Protein AF-A0AAJ0F3K7-F1 (afdb_monomer)

Solvent-accessible surface area (backbone atoms only — not comparable to full-atom values): 11990 Å² total; per-residue (Å²): 134,83,85,84,86,89,88,91,84,88,87,78,89,79,80,79,78,81,75,92,78,79,74,72,80,78,74,72,74,80,68,50,76,45,80,42,71,60,62,38,72,56,37,73,36,65,67,60,38,49,50,52,34,52,52,52,35,57,56,45,55,69,70,42,65,74,42,49,45,92,90,70,67,87,60,48,56,72,55,50,27,46,34,27,51,69,58,23,38,33,38,33,27,34,43,47,80,44,97,87,73,51,71,50,73,41,82,77,46,73,46,80,56,81,82,58,61,89,82,80,36,62,46,76,79,95,52,97,37,72,65,46,65,50,77,48,80,45,80,42,54,77,82,55,86,53,69,66,57,55,50,50,51,57,50,41,46,73,75,60,31,42,78,78,49,76,43,59,38,44,79,77,38,58,91,55,38,84,48,44,72,49,61,42,36,30,38,34,30,40,28,77,52,133

Structure (mmCIF, N/CA/C/O backbone):
data_AF-A0AAJ0F3K7-F1
#
_entry.id   AF-A0AAJ0F3K7-F1
#
loop_
_atom_site.group_PDB
_atom_site.id
_atom_site.type_symbol
_atom_site.label_atom_id
_atom_site.label_alt_id
_atom_site.label_comp_id
_atom_site.label_asym_id
_atom_site.label_entity_id
_atom_site.label_seq_id
_atom_site.pdbx_PDB_ins_code
_atom_site.Cartn_x
_atom_site.Cartn_y
_atom_site.Cartn_z
_atom_site.occupancy
_atom_site.B_iso_or_equiv
_atom_site.auth_seq_id
_atom_site.auth_comp_id
_atom_site.auth_asym_id
_atom_site.auth_atom_id
_atom_site.pdbx_PDB_model_num
ATOM 1 N N . MET A 1 1 ? -23.637 78.141 -35.877 1.00 34.19 1 MET A N 1
ATOM 2 C CA . MET A 1 1 ? -22.885 79.392 -35.667 1.00 34.19 1 MET A CA 1
ATOM 3 C C . MET A 1 1 ? -22.034 79.188 -34.430 1.00 34.19 1 MET A C 1
ATOM 5 O O . MET A 1 1 ? -22.584 78.749 -33.434 1.00 34.19 1 MET A O 1
ATOM 9 N N . GLU A 1 2 ? -20.731 79.424 -34.582 1.00 35.81 2 GLU A N 1
ATOM 10 C CA . GLU A 1 2 ? -19.681 79.555 -33.555 1.00 35.81 2 GLU A CA 1
ATOM 11 C C . GLU A 1 2 ? -19.320 78.352 -32.658 1.00 35.81 2 GLU A C 1
ATOM 13 O O . GLU A 1 2 ? -20.008 77.997 -31.708 1.00 35.81 2 GLU A O 1
ATOM 18 N N . GLN A 1 3 ? -18.139 77.788 -32.950 1.00 38.97 3 GLN A N 1
ATOM 19 C CA . GLN A 1 3 ? -17.175 77.353 -31.930 1.00 38.97 3 GLN A CA 1
ATOM 20 C C . GLN A 1 3 ? -16.439 78.588 -31.377 1.00 38.97 3 GLN A C 1
ATOM 22 O O . GLN A 1 3 ? -16.310 79.576 -32.103 1.00 38.97 3 GLN A O 1
ATOM 27 N N . PRO A 1 4 ? -15.885 78.522 -30.154 1.00 40.12 4 PRO A N 1
ATOM 28 C CA . PRO A 1 4 ? -14.414 78.593 -30.017 1.00 40.12 4 PRO A CA 1
ATOM 29 C C . PRO A 1 4 ? -13.888 77.638 -28.913 1.00 40.12 4 PRO A C 1
ATOM 31 O O . PRO A 1 4 ? -14.565 77.396 -27.923 1.00 40.12 4 PRO A O 1
ATOM 34 N N . ALA A 1 5 ? -12.811 76.874 -29.115 1.00 32.00 5 ALA A N 1
ATOM 35 C CA . ALA A 1 5 ? -11.371 77.197 -29.130 1.00 32.00 5 ALA A CA 1
ATOM 36 C C . ALA A 1 5 ? -10.658 76.944 -27.775 1.00 32.00 5 ALA A C 1
ATOM 38 O O . ALA A 1 5 ? -11.147 77.286 -26.705 1.00 32.00 5 ALA A O 1
ATOM 39 N N . LEU A 1 6 ? -9.500 76.284 -27.898 1.00 32.75 6 LEU A N 1
ATOM 40 C CA . LEU A 1 6 ? -8.593 75.676 -26.913 1.00 32.75 6 LEU A CA 1
ATOM 41 C C . LEU A 1 6 ? -8.135 76.566 -25.737 1.00 32.75 6 LEU A C 1
ATOM 43 O O . LEU A 1 6 ? -7.828 77.735 -25.946 1.00 32.75 6 LEU A O 1
ATOM 47 N N . LEU A 1 7 ? -7.831 75.933 -24.587 1.00 31.83 7 LEU A N 1
ATOM 48 C CA . LEU A 1 7 ? -6.525 76.102 -23.921 1.00 31.83 7 LEU A CA 1
ATOM 49 C C . LEU A 1 7 ? -6.139 74.904 -23.013 1.00 31.83 7 LEU A C 1
ATOM 51 O O . LEU A 1 7 ? -6.934 74.372 -22.247 1.00 31.83 7 LEU A O 1
ATOM 55 N N . THR A 1 8 ? -4.877 74.515 -23.154 1.00 35.28 8 THR A N 1
ATOM 56 C CA . THR A 1 8 ? -4.063 73.401 -22.624 1.00 35.28 8 THR A CA 1
ATOM 57 C C . THR A 1 8 ? -3.807 73.353 -21.111 1.00 35.28 8 THR A C 1
ATOM 59 O O . THR A 1 8 ? -3.486 74.395 -20.546 1.00 35.28 8 THR A O 1
ATOM 62 N N . ARG A 1 9 ? -3.726 72.134 -20.526 1.00 31.02 9 ARG A N 1
ATOM 63 C CA . ARG A 1 9 ? -2.725 71.698 -19.508 1.00 31.02 9 ARG A CA 1
ATOM 64 C C . ARG A 1 9 ? -2.492 70.165 -19.588 1.00 31.02 9 ARG A C 1
ATOM 66 O O . ARG A 1 9 ? -3.430 69.402 -19.395 1.00 31.02 9 ARG A O 1
ATOM 73 N N . GLU A 1 10 ? -1.262 69.734 -19.884 1.0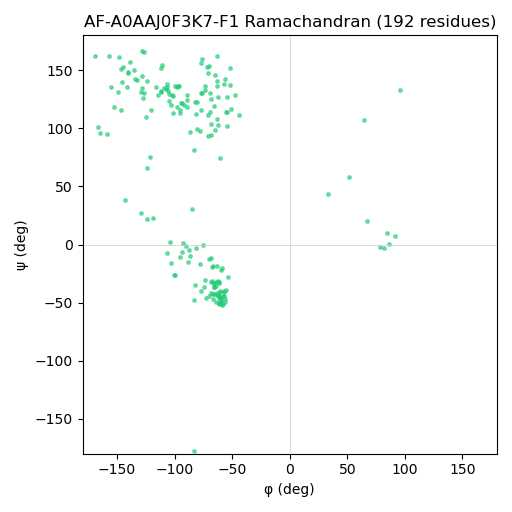0 37.16 10 GLU A N 1
ATOM 74 C CA . GLU A 1 10 ? -0.740 68.344 -19.788 1.00 37.16 10 GLU A CA 1
ATOM 75 C C . GLU A 1 10 ? -0.292 68.022 -18.332 1.00 37.16 10 GLU A C 1
ATOM 77 O O . GLU A 1 10 ? -0.340 68.944 -17.509 1.00 37.16 10 GLU A O 1
ATOM 82 N N . PRO A 1 11 ? 0.265 66.839 -17.959 1.00 41.09 11 PRO A N 1
ATOM 83 C CA . PRO A 1 11 ? 0.304 65.502 -18.575 1.00 41.09 11 PRO A CA 1
ATOM 84 C C . PRO A 1 11 ? -0.194 64.387 -17.613 1.00 41.09 11 PRO A C 1
ATOM 86 O O . PRO A 1 11 ? -0.254 64.555 -16.397 1.00 41.09 11 PRO A O 1
ATOM 89 N N . GLY A 1 12 ? -0.484 63.196 -18.137 1.00 29.38 12 GLY A N 1
ATOM 90 C CA . GLY A 1 12 ? -0.759 62.015 -17.316 1.00 29.38 12 GLY A CA 1
ATOM 91 C C . GLY A 1 12 ? -0.549 60.739 -18.114 1.00 29.38 12 GLY A C 1
ATOM 92 O O . GLY A 1 12 ? -1.442 60.312 -18.840 1.00 29.38 12 GLY A O 1
ATOM 93 N N . SER A 1 13 ? 0.651 60.164 -17.999 1.00 30.39 13 SER A N 1
ATOM 94 C CA . SER A 1 13 ? 1.010 58.846 -18.524 1.00 30.39 13 SER A CA 1
ATOM 95 C C . SER A 1 13 ? -0.089 57.830 -18.240 1.00 30.39 13 SER A C 1
ATOM 97 O O . SER A 1 13 ? -0.301 57.434 -17.097 1.00 30.39 13 SER A O 1
ATOM 99 N N . THR A 1 14 ? -0.766 57.377 -19.291 1.00 31.83 14 THR A N 1
ATOM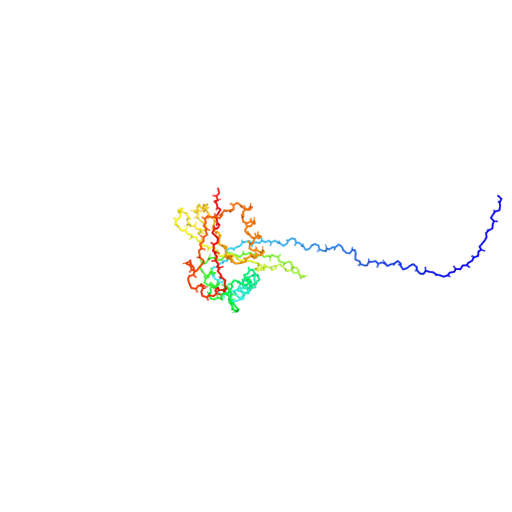 100 C CA . THR A 1 14 ? -1.544 56.143 -19.224 1.00 31.83 14 THR A CA 1
ATOM 101 C C . THR A 1 14 ? -0.576 55.016 -19.545 1.00 31.83 14 THR A C 1
ATOM 103 O O . THR A 1 14 ? -0.249 54.765 -20.703 1.00 31.83 14 THR A O 1
ATOM 106 N N . THR A 1 15 ? -0.038 54.384 -18.507 1.00 29.56 15 THR A N 1
ATOM 107 C CA . THR A 1 15 ? 0.723 53.144 -18.636 1.00 29.56 15 THR A CA 1
ATOM 108 C C . THR A 1 15 ? -0.260 52.048 -19.043 1.00 29.56 15 THR A C 1
ATOM 110 O O . THR A 1 15 ? -0.928 51.446 -18.206 1.00 29.56 15 THR A O 1
ATOM 113 N N . THR A 1 16 ? -0.383 51.798 -20.344 1.00 31.12 16 THR A N 1
ATOM 114 C CA . THR A 1 16 ? -0.926 50.536 -20.845 1.00 31.12 16 THR A CA 1
ATOM 115 C C . THR A 1 16 ? 0.129 49.471 -20.572 1.00 31.12 16 THR A C 1
ATOM 117 O O . THR A 1 16 ? 1.065 49.296 -21.348 1.00 31.12 16 THR A O 1
ATOM 120 N N . THR A 1 17 ? 0.020 48.793 -19.431 1.00 30.33 17 THR A N 1
ATOM 121 C CA . THR A 1 17 ? 0.786 47.576 -19.152 1.00 30.33 17 THR A CA 1
ATOM 122 C C . THR A 1 17 ? 0.342 46.503 -20.145 1.00 30.33 17 THR A C 1
ATOM 124 O O . THR A 1 17 ? -0.693 45.863 -19.971 1.00 30.33 17 THR A O 1
ATOM 127 N N . THR A 1 18 ? 1.116 46.315 -21.211 1.00 33.81 18 THR A N 1
ATOM 128 C CA . THR A 1 18 ? 1.084 45.099 -22.025 1.00 33.81 18 THR A CA 1
ATOM 129 C C . THR A 1 18 ? 1.516 43.933 -21.141 1.00 33.81 18 THR A C 1
ATOM 131 O O . THR A 1 18 ? 2.678 43.850 -20.752 1.00 33.81 18 THR A O 1
ATOM 134 N N . ASN A 1 19 ? 0.566 43.073 -20.782 1.00 34.97 19 ASN A N 1
ATOM 135 C CA . ASN A 1 19 ? 0.796 41.855 -20.015 1.00 34.97 19 ASN A CA 1
ATOM 136 C C . ASN A 1 19 ? 1.383 40.781 -20.960 1.00 34.97 19 ASN A C 1
ATOM 138 O O . ASN A 1 19 ? 0.687 40.391 -21.898 1.00 34.97 19 ASN A O 1
ATOM 142 N N . PRO A 1 20 ? 2.629 40.303 -20.779 1.00 41.03 20 PRO A N 1
ATOM 143 C CA . PRO A 1 20 ? 3.285 39.385 -21.714 1.00 41.03 20 PRO A CA 1
ATOM 144 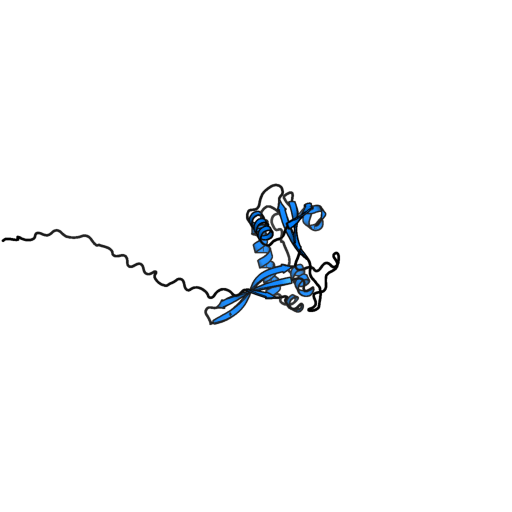C C . PRO A 1 20 ? 2.948 37.902 -21.471 1.00 41.03 20 PRO A C 1
ATOM 146 O O . PRO A 1 20 ? 3.763 37.040 -21.764 1.00 41.03 20 PRO A O 1
ATOM 149 N N . ASN A 1 21 ? 1.758 37.580 -20.960 1.00 42.62 21 ASN A N 1
ATOM 150 C CA . ASN A 1 21 ? 1.354 36.198 -20.683 1.00 42.62 21 ASN A CA 1
ATOM 151 C C . ASN A 1 21 ? 0.081 35.852 -21.455 1.00 42.62 21 ASN A C 1
ATOM 153 O O . ASN A 1 21 ? -1.006 35.817 -20.886 1.00 42.62 21 ASN A O 1
ATOM 157 N N . ASN A 1 22 ? 0.231 35.625 -22.758 1.00 43.53 22 ASN A N 1
ATOM 158 C CA . ASN A 1 22 ? -0.786 34.981 -23.590 1.00 43.53 22 ASN A CA 1
ATOM 159 C C . ASN A 1 22 ? -0.193 33.819 -24.403 1.00 43.53 22 ASN A C 1
ATOM 161 O O . ASN A 1 22 ? -0.727 33.463 -25.451 1.00 43.53 22 ASN A O 1
ATOM 165 N N . ASP A 1 23 ? 0.881 33.198 -23.906 1.00 40.50 23 ASP A N 1
ATOM 166 C CA . ASP A 1 23 ? 1.118 31.806 -24.268 1.00 40.50 23 ASP A CA 1
ATOM 167 C C . ASP A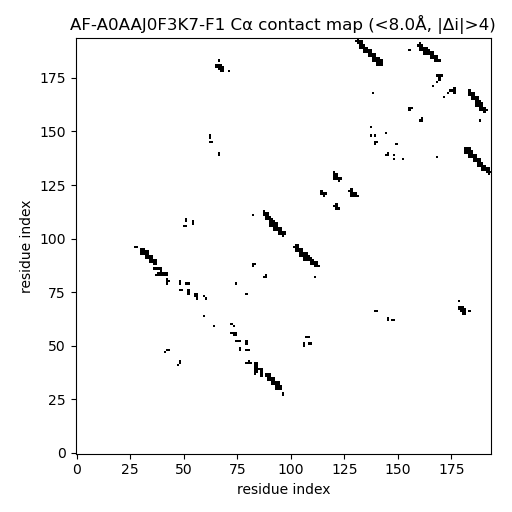 1 23 ? 0.016 30.967 -23.603 1.00 40.50 23 ASP A C 1
ATOM 169 O O . ASP A 1 23 ? -0.193 31.086 -22.387 1.00 40.50 23 ASP A O 1
ATOM 173 N N . PRO A 1 24 ? -0.737 30.150 -24.362 1.00 39.41 24 PRO A N 1
ATOM 174 C CA . PRO A 1 24 ? -1.591 29.150 -23.742 1.00 39.41 24 PRO A CA 1
ATOM 175 C C . PRO A 1 24 ? -0.702 28.272 -22.851 1.00 39.41 24 PRO A C 1
ATOM 177 O O . PRO A 1 24 ? 0.432 27.990 -23.243 1.00 39.41 24 PRO A O 1
ATOM 180 N N . PRO A 1 25 ? -1.164 27.815 -21.670 1.00 37.34 25 PRO A N 1
ATOM 181 C CA . PRO A 1 25 ? -0.426 26.794 -20.945 1.00 37.34 25 PRO A CA 1
ATOM 182 C C . PRO A 1 25 ? -0.227 25.632 -21.913 1.00 37.34 25 PRO A C 1
ATOM 184 O O . PRO A 1 25 ? -1.208 25.033 -22.364 1.00 37.34 25 PRO A O 1
ATOM 187 N N . THR A 1 26 ? 1.028 25.376 -22.290 1.00 39.06 26 THR A N 1
ATOM 188 C CA . THR A 1 26 ? 1.414 24.224 -23.094 1.00 39.06 26 THR A CA 1
ATOM 189 C C . THR A 1 26 ? 0.879 23.019 -22.348 1.00 39.06 26 THR A C 1
ATOM 191 O O . THR A 1 26 ? 1.383 22.646 -21.288 1.00 39.06 26 THR A O 1
ATOM 194 N N . THR A 1 27 ? -0.237 22.485 -22.826 1.00 42.19 27 THR A N 1
ATOM 195 C CA . THR A 1 27 ? -0.876 21.331 -22.220 1.00 42.19 27 THR A CA 1
ATOM 196 C C . THR A 1 27 ? 0.080 20.190 -22.478 1.00 42.19 27 THR A C 1
ATOM 198 O O . THR A 1 27 ? 0.228 19.727 -23.607 1.00 42.19 27 THR A O 1
ATOM 201 N N . ARG A 1 28 ? 0.807 19.804 -21.427 1.00 46.38 28 ARG A N 1
ATOM 202 C CA . ARG A 1 28 ? 1.596 18.581 -21.415 1.00 46.38 28 ARG A CA 1
ATOM 203 C C . ARG A 1 28 ? 0.687 17.464 -21.951 1.00 46.38 28 ARG A C 1
ATOM 205 O O . ARG A 1 28 ? -0.457 17.380 -21.487 1.00 46.38 28 ARG A O 1
ATOM 212 N N . PRO A 1 29 ? 1.118 16.677 -22.955 1.00 49.28 29 PRO A N 1
ATOM 213 C CA . PRO A 1 29 ? 0.320 15.554 -23.429 1.00 49.28 29 PRO A CA 1
ATOM 214 C C . PRO A 1 29 ? -0.069 14.701 -22.222 1.00 49.28 29 PRO A C 1
ATOM 216 O O . PRO A 1 29 ? 0.740 14.532 -21.313 1.00 49.28 29 PRO A O 1
ATOM 219 N N . ALA A 1 30 ? -1.326 14.253 -22.179 1.00 54.44 30 ALA A N 1
ATOM 220 C CA . ALA A 1 30 ? -1.859 13.517 -21.040 1.00 54.44 30 ALA A CA 1
ATOM 221 C C . ALA A 1 30 ? -0.913 12.360 -20.692 1.00 54.44 30 ALA A C 1
ATOM 223 O O . ALA A 1 30 ? -0.695 11.478 -21.527 1.00 54.44 30 ALA A O 1
ATOM 224 N N . ASP A 1 31 ? -0.337 12.400 -19.487 1.00 65.75 31 ASP A N 1
ATOM 225 C CA . ASP A 1 31 ? 0.569 11.361 -19.011 1.00 65.75 31 ASP A CA 1
ATOM 226 C C . ASP A 1 31 ? -0.174 10.022 -19.105 1.00 65.75 31 ASP A C 1
ATOM 228 O O . ASP A 1 31 ? -1.211 9.809 -18.466 1.00 65.75 31 ASP A O 1
ATOM 232 N N . THR A 1 32 ? 0.300 9.136 -19.980 1.00 82.69 32 THR A N 1
ATOM 233 C CA . THR A 1 32 ? -0.316 7.821 -20.143 1.00 82.69 32 THR A CA 1
ATOM 234 C C . THR A 1 32 ? 0.201 6.931 -19.026 1.00 82.69 32 THR A C 1
ATOM 236 O O . THR A 1 32 ? 1.409 6.752 -18.886 1.00 82.69 32 THR A O 1
ATOM 239 N N . ILE A 1 33 ? -0.716 6.383 -18.224 1.00 87.06 33 ILE A N 1
ATOM 240 C CA . ILE A 1 33 ? -0.377 5.427 -17.170 1.00 87.06 33 ILE A CA 1
ATOM 241 C C . ILE A 1 33 ? -0.509 4.004 -17.709 1.00 87.06 33 ILE A C 1
ATOM 243 O O . ILE A 1 33 ? -1.593 3.581 -18.121 1.00 87.06 33 ILE A O 1
ATOM 247 N N . LYS A 1 34 ? 0.582 3.244 -17.650 1.00 90.00 34 LYS A N 1
ATOM 248 C CA . LYS A 1 34 ? 0.635 1.812 -17.948 1.00 90.00 34 LYS A CA 1
ATOM 249 C C . LYS A 1 34 ? 0.769 1.021 -16.651 1.00 90.00 34 LYS A C 1
ATOM 251 O O . LYS A 1 34 ? 1.610 1.324 -15.814 1.00 90.00 34 LYS A O 1
ATOM 256 N N . ILE A 1 35 ? -0.044 -0.020 -16.496 1.00 89.69 35 ILE A N 1
ATOM 257 C CA . ILE A 1 35 ? 0.045 -0.950 -15.365 1.00 89.69 35 ILE A CA 1
ATOM 258 C C . ILE A 1 35 ? 0.739 -2.224 -15.835 1.00 89.69 35 ILE A C 1
ATOM 260 O O . ILE A 1 35 ? 0.338 -2.801 -16.847 1.00 89.69 35 ILE A O 1
ATOM 264 N N . THR A 1 36 ? 1.773 -2.662 -15.119 1.00 90.75 36 THR A N 1
ATOM 265 C CA . THR A 1 36 ? 2.528 -3.870 -15.471 1.00 90.75 36 THR A CA 1
ATOM 266 C C . THR A 1 36 ? 2.908 -4.688 -14.247 1.00 90.75 36 THR A C 1
ATOM 268 O O . THR A 1 36 ? 3.193 -4.144 -13.182 1.00 90.75 36 THR A O 1
ATOM 271 N N . ILE A 1 37 ? 2.960 -6.004 -14.425 1.00 89.56 37 ILE A N 1
ATOM 272 C CA . ILE A 1 37 ? 3.690 -6.902 -13.530 1.00 89.56 37 ILE A CA 1
ATOM 273 C C . ILE A 1 37 ? 5.116 -6.969 -14.099 1.00 89.56 37 ILE A C 1
ATOM 275 O O . ILE A 1 37 ? 5.254 -7.305 -15.278 1.00 89.56 37 ILE A O 1
ATOM 279 N N . PRO A 1 38 ? 6.156 -6.547 -13.361 1.00 91.38 38 PRO A N 1
ATOM 280 C CA . PRO A 1 38 ? 7.529 -6.643 -13.831 1.00 91.38 38 PRO A CA 1
ATOM 281 C C . PRO A 1 38 ? 7.970 -8.113 -13.871 1.00 91.38 38 PRO A C 1
ATOM 283 O O . PRO A 1 38 ? 7.469 -8.944 -13.114 1.00 91.38 38 PRO A O 1
ATOM 286 N N . ASP A 1 39 ? 8.925 -8.428 -14.746 1.00 93.31 39 ASP A N 1
ATOM 287 C CA . ASP A 1 39 ? 9.581 -9.737 -14.728 1.00 93.31 39 ASP A CA 1
ATOM 288 C C . ASP A 1 39 ? 10.343 -9.919 -13.399 1.00 93.31 39 ASP A C 1
ATOM 290 O O . ASP A 1 39 ? 10.966 -8.957 -12.939 1.00 93.31 39 ASP A O 1
ATOM 294 N N . PRO A 1 40 ? 10.350 -11.116 -12.782 1.00 93.50 40 PRO A N 1
ATOM 295 C CA . PRO A 1 40 ? 11.060 -11.354 -11.524 1.00 93.50 40 PRO A CA 1
ATOM 296 C C . PRO A 1 40 ? 12.544 -10.959 -11.535 1.00 93.50 40 PRO A C 1
ATOM 298 O O . PRO A 1 40 ? 13.097 -10.582 -10.499 1.00 93.50 40 PRO A O 1
ATOM 301 N N . SER A 1 41 ? 13.201 -10.990 -12.701 1.00 95.00 41 SER A N 1
ATOM 302 C CA . SER A 1 41 ? 14.590 -10.535 -12.853 1.00 95.00 41 SER A CA 1
ATOM 303 C C . SER A 1 41 ? 14.784 -9.043 -12.562 1.00 95.00 41 SER A C 1
ATOM 305 O O . SER A 1 41 ? 15.905 -8.650 -12.230 1.00 95.00 41 SER A O 1
ATOM 307 N N . ALA A 1 42 ? 13.717 -8.230 -12.582 1.00 94.62 42 ALA A N 1
ATOM 308 C CA . ALA A 1 42 ? 13.735 -6.826 -12.169 1.00 94.62 42 ALA A CA 1
ATOM 309 C C . ALA A 1 42 ? 14.191 -6.639 -10.710 1.00 94.62 42 ALA A C 1
ATOM 311 O O . ALA A 1 42 ? 14.679 -5.570 -10.355 1.00 94.62 42 ALA A O 1
ATOM 312 N N . ALA A 1 43 ? 14.113 -7.679 -9.869 1.00 95.56 43 ALA A N 1
ATOM 313 C CA . ALA A 1 43 ? 14.680 -7.666 -8.519 1.00 95.56 43 ALA A CA 1
ATOM 314 C C . ALA A 1 43 ? 16.204 -7.422 -8.495 1.00 95.56 43 ALA A C 1
ATOM 316 O O . ALA A 1 43 ? 16.744 -6.988 -7.477 1.00 95.56 43 ALA A O 1
ATOM 317 N N . ASN A 1 44 ? 16.901 -7.696 -9.603 1.00 96.38 44 ASN A N 1
ATOM 318 C CA . ASN A 1 44 ? 18.343 -7.480 -9.732 1.00 96.38 44 ASN A CA 1
ATOM 319 C C . ASN A 1 44 ? 18.701 -6.056 -10.186 1.00 96.38 44 ASN A C 1
ATOM 321 O O . ASN A 1 44 ? 19.875 -5.686 -10.151 1.00 96.38 44 ASN A O 1
ATOM 325 N N . ASP A 1 45 ? 17.719 -5.250 -10.597 1.00 96.19 45 ASP A N 1
ATOM 326 C CA . ASP A 1 45 ? 17.933 -3.847 -10.936 1.00 96.19 45 ASP A CA 1
ATOM 327 C C . ASP A 1 45 ? 17.972 -3.003 -9.655 1.00 96.19 45 ASP A C 1
ATOM 329 O O . ASP A 1 45 ? 16.950 -2.636 -9.068 1.00 96.19 45 ASP A O 1
ATOM 333 N N . ALA A 1 46 ? 19.187 -2.689 -9.206 1.00 96.56 46 ALA A N 1
ATOM 334 C CA . ALA A 1 46 ? 19.403 -1.909 -7.995 1.00 96.56 46 ALA A CA 1
ATOM 335 C C . ALA A 1 46 ? 18.820 -0.486 -8.079 1.00 96.56 46 ALA A C 1
ATOM 337 O O . ALA A 1 46 ? 18.397 0.047 -7.051 1.00 96.56 46 ALA A O 1
ATOM 338 N N . ALA A 1 47 ? 18.780 0.126 -9.268 1.00 95.19 47 ALA A N 1
ATOM 339 C CA . ALA A 1 47 ? 18.251 1.476 -9.442 1.00 95.19 47 ALA A CA 1
ATOM 340 C C . ALA A 1 47 ? 16.724 1.476 -9.312 1.00 95.19 47 ALA A C 1
ATOM 342 O O . ALA A 1 47 ? 16.173 2.271 -8.546 1.00 95.19 47 ALA A O 1
ATOM 343 N N . LEU A 1 48 ? 16.056 0.528 -9.973 1.00 94.50 48 LEU A N 1
ATOM 344 C CA . LEU A 1 48 ? 14.613 0.329 -9.850 1.00 94.50 48 LEU A CA 1
ATOM 345 C C . LEU A 1 48 ? 14.202 0.012 -8.406 1.00 94.50 48 LEU A C 1
ATOM 347 O O . LEU A 1 48 ? 13.280 0.633 -7.875 1.00 94.50 48 LEU A O 1
ATOM 351 N N . VAL A 1 49 ? 14.899 -0.926 -7.752 1.00 97.19 49 VAL A N 1
ATOM 352 C CA . VAL A 1 49 ? 14.639 -1.297 -6.350 1.00 97.19 49 VAL A CA 1
ATOM 353 C C . VAL A 1 49 ? 14.736 -0.070 -5.450 1.00 97.19 49 VAL A C 1
ATOM 355 O O . VAL A 1 49 ? 13.820 0.192 -4.668 1.00 97.19 49 VAL A O 1
ATOM 358 N N . LYS A 1 50 ? 15.819 0.704 -5.575 1.00 96.62 50 LYS A N 1
ATOM 359 C CA . LYS A 1 50 ? 16.018 1.911 -4.772 1.00 96.62 50 LYS A CA 1
ATOM 360 C C . LYS A 1 50 ? 14.911 2.938 -5.017 1.00 96.62 50 LYS A C 1
ATOM 362 O O . LYS A 1 50 ? 14.374 3.485 -4.057 1.00 96.62 50 LYS A O 1
ATOM 367 N N . HIS A 1 51 ? 14.533 3.162 -6.275 1.00 95.31 51 HIS A N 1
ATOM 368 C CA . HIS A 1 51 ? 13.469 4.102 -6.630 1.00 95.31 51 HIS A CA 1
ATOM 369 C C . HIS A 1 51 ? 12.122 3.718 -6.006 1.00 95.31 51 HIS A C 1
ATOM 371 O O . HIS A 1 51 ? 11.467 4.556 -5.391 1.00 95.31 51 HIS A O 1
ATOM 377 N N . ILE A 1 52 ? 11.734 2.438 -6.066 1.00 95.19 52 ILE A N 1
ATOM 378 C CA . ILE A 1 52 ? 10.496 1.947 -5.435 1.00 95.19 52 ILE A CA 1
ATOM 379 C C . ILE A 1 52 ? 10.547 2.137 -3.913 1.00 95.19 52 ILE A C 1
ATOM 381 O O . ILE A 1 52 ? 9.572 2.585 -3.308 1.00 95.19 52 ILE A O 1
ATOM 385 N N . VAL A 1 53 ? 11.680 1.817 -3.284 1.00 96.19 53 VAL A N 1
ATOM 386 C CA . VAL A 1 53 ? 11.876 1.999 -1.840 1.00 96.19 53 VAL A CA 1
ATOM 387 C C . VAL A 1 53 ? 11.708 3.465 -1.435 1.00 96.19 53 VAL A C 1
ATOM 389 O O . VAL A 1 53 ? 11.028 3.750 -0.443 1.00 96.19 53 VAL A O 1
ATOM 392 N N . ASP A 1 54 ? 12.313 4.386 -2.180 1.00 95.06 54 ASP A N 1
ATOM 393 C CA . ASP A 1 54 ? 12.250 5.821 -1.901 1.00 95.06 54 ASP A CA 1
ATOM 394 C C . ASP A 1 54 ? 10.836 6.367 -2.129 1.00 95.06 54 ASP A C 1
ATOM 396 O O . ASP A 1 54 ? 10.318 7.099 -1.281 1.00 95.06 54 ASP A O 1
ATOM 400 N N . LEU A 1 55 ? 10.171 5.942 -3.208 1.00 93.19 55 LEU A N 1
ATOM 401 C CA . LEU A 1 55 ? 8.786 6.294 -3.518 1.00 93.19 55 LEU A CA 1
ATOM 402 C C . LEU A 1 55 ? 7.836 5.853 -2.397 1.00 93.19 55 LEU A C 1
ATOM 404 O O . LEU A 1 55 ? 7.075 6.667 -1.867 1.00 93.19 55 LEU A O 1
ATOM 408 N N . VAL A 1 56 ? 7.900 4.579 -1.996 1.00 90.94 56 VAL A N 1
ATOM 409 C CA . VAL A 1 56 ? 7.035 4.027 -0.944 1.00 90.94 56 VAL A CA 1
ATOM 410 C C . VAL A 1 56 ? 7.280 4.748 0.378 1.00 90.94 56 VAL A C 1
ATOM 412 O O . VAL A 1 56 ? 6.330 5.217 1.003 1.00 90.94 56 VAL A O 1
ATOM 415 N N . ASN A 1 57 ? 8.534 4.885 0.811 1.00 93.56 57 ASN A N 1
ATOM 416 C CA . ASN A 1 57 ? 8.822 5.530 2.093 1.00 93.56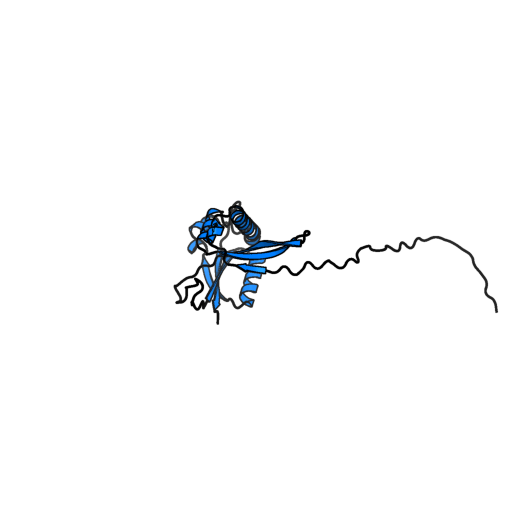 57 ASN A CA 1
ATOM 417 C C . ASN A 1 57 ? 8.436 7.018 2.091 1.00 93.56 57 ASN A C 1
ATOM 419 O O . ASN A 1 57 ? 7.896 7.497 3.089 1.00 93.56 57 ASN A O 1
ATOM 423 N N . THR A 1 58 ? 8.616 7.729 0.975 1.00 90.25 58 THR A N 1
ATOM 424 C CA . THR A 1 58 ? 8.186 9.132 0.834 1.00 90.25 58 THR A CA 1
ATOM 425 C C . THR A 1 58 ? 6.673 9.278 0.986 1.00 90.25 58 THR A C 1
ATOM 427 O O . THR A 1 58 ? 6.208 10.067 1.810 1.00 90.25 58 THR A O 1
ATOM 430 N N . VAL A 1 59 ? 5.890 8.485 0.245 1.00 87.12 59 VAL A N 1
ATOM 431 C CA . VAL A 1 59 ? 4.417 8.550 0.290 1.00 87.12 59 VAL A CA 1
ATOM 432 C C . VAL A 1 59 ? 3.887 8.190 1.680 1.00 87.12 59 VAL A C 1
ATOM 434 O O . VAL A 1 59 ? 2.999 8.867 2.204 1.00 87.12 59 VAL A O 1
ATOM 437 N N . TYR A 1 60 ? 4.440 7.147 2.302 1.00 86.00 60 TYR A N 1
ATOM 438 C CA . TYR A 1 60 ? 3.985 6.680 3.610 1.00 86.00 60 TYR A CA 1
ATOM 439 C C . TYR A 1 60 ? 4.400 7.604 4.761 1.00 86.00 60 TYR A C 1
ATOM 441 O O . TYR A 1 60 ? 3.629 7.743 5.705 1.00 86.00 60 TYR A O 1
ATOM 449 N N . THR A 1 61 ? 5.534 8.307 4.665 1.00 86.38 61 THR A N 1
ATOM 450 C CA . THR A 1 61 ? 5.943 9.295 5.683 1.00 86.38 61 THR A CA 1
ATOM 451 C C . THR A 1 61 ? 4.877 10.375 5.871 1.00 86.38 61 THR A C 1
ATOM 453 O O . THR A 1 61 ? 4.517 10.707 6.997 1.00 86.38 61 THR A O 1
ATOM 456 N N . ALA A 1 62 ? 4.323 10.892 4.770 1.00 82.06 62 ALA A N 1
ATOM 457 C CA . ALA A 1 62 ? 3.255 11.886 4.827 1.00 82.06 62 ALA A CA 1
ATOM 458 C C . ALA A 1 62 ? 1.889 11.266 5.166 1.00 82.06 62 ALA A C 1
ATOM 460 O O . ALA A 1 62 ? 1.111 11.858 5.907 1.00 82.06 62 ALA A O 1
ATOM 461 N N . ALA A 1 63 ? 1.573 10.086 4.619 1.00 79.62 63 ALA A N 1
ATOM 462 C CA . ALA A 1 63 ? 0.257 9.463 4.780 1.00 79.62 63 ALA A CA 1
ATOM 463 C C . ALA A 1 63 ? 0.036 8.784 6.146 1.00 79.62 63 ALA A C 1
ATOM 465 O O . ALA A 1 63 ? -1.108 8.466 6.483 1.00 79.62 63 ALA A O 1
ATOM 466 N N . GLU A 1 64 ? 1.108 8.515 6.892 1.00 85.06 64 GLU A N 1
ATOM 467 C CA . GLU A 1 64 ? 1.099 7.812 8.184 1.00 85.06 64 GLU A CA 1
ATOM 468 C C . GLU A 1 64 ? 1.760 8.630 9.299 1.00 85.06 64 GLU A C 1
ATOM 470 O O . GLU A 1 64 ? 2.170 8.083 10.326 1.00 85.06 64 GLU A O 1
ATOM 475 N N . ALA A 1 65 ? 1.830 9.952 9.119 1.00 85.25 65 ALA A N 1
ATOM 476 C CA . ALA A 1 65 ? 2.329 10.867 10.131 1.00 85.25 65 ALA A CA 1
ATOM 477 C C . ALA A 1 65 ? 1.564 10.676 11.455 1.00 85.25 65 ALA A C 1
ATOM 479 O O . ALA A 1 65 ? 0.332 10.682 11.495 1.00 85.25 65 ALA A O 1
ATOM 480 N N . GLY A 1 66 ? 2.312 10.469 12.541 1.00 87.50 66 GLY A N 1
ATOM 481 C CA . GLY A 1 66 ? 1.758 10.210 13.872 1.00 87.50 66 GLY A CA 1
ATOM 482 C C . GLY A 1 66 ? 1.329 8.761 14.136 1.00 87.50 66 GLY A C 1
ATOM 483 O O . GLY A 1 66 ? 0.918 8.469 15.256 1.00 87.50 66 GLY A O 1
ATOM 484 N N . LEU A 1 67 ? 1.411 7.848 13.155 1.00 87.31 67 LEU A N 1
ATOM 485 C CA . LEU A 1 67 ? 1.141 6.421 13.386 1.00 87.31 67 LEU A CA 1
ATOM 486 C C . LEU A 1 67 ? 2.365 5.692 13.941 1.00 87.31 67 LEU A C 1
ATOM 488 O O . LEU A 1 67 ? 2.261 4.959 14.925 1.00 87.31 67 LEU A O 1
ATOM 492 N N . PHE A 1 68 ? 3.520 5.910 13.317 1.00 88.75 68 PHE A N 1
ATOM 493 C CA . PHE A 1 68 ? 4.776 5.250 13.657 1.00 88.75 68 PHE A CA 1
ATOM 494 C C . PHE A 1 68 ? 5.778 6.226 14.273 1.00 88.75 68 PHE A C 1
ATOM 496 O O . PHE A 1 68 ? 5.716 7.434 14.037 1.00 88.75 68 PHE A O 1
ATOM 503 N N . GLY A 1 69 ? 6.699 5.686 15.072 1.00 85.94 69 GLY A N 1
ATOM 504 C CA . GLY A 1 69 ? 7.784 6.455 15.678 1.00 85.94 69 GLY A CA 1
ATOM 505 C C . GLY A 1 69 ? 8.747 7.064 14.655 1.00 85.94 69 GLY A C 1
ATOM 506 O O . GLY A 1 69 ? 8.813 6.645 13.497 1.00 85.94 69 GLY A O 1
ATOM 507 N N . GLU A 1 70 ? 9.520 8.055 15.100 1.00 83.88 70 GLU A N 1
ATOM 508 C CA . GLU A 1 70 ? 10.527 8.719 14.271 1.00 83.88 70 GLU A CA 1
ATOM 509 C C . GLU A 1 70 ? 11.544 7.712 13.705 1.00 83.88 70 GLU A C 1
ATOM 511 O O . GLU A 1 70 ? 11.982 6.787 14.391 1.00 83.88 70 GLU A O 1
ATOM 516 N N . GLY A 1 71 ? 11.904 7.876 12.430 1.00 83.62 71 GLY A N 1
ATOM 517 C CA . GLY A 1 71 ? 12.846 6.995 11.737 1.00 83.62 71 GLY A CA 1
ATOM 518 C C . GLY A 1 71 ? 12.267 5.653 11.274 1.00 83.62 71 GLY A C 1
ATOM 519 O O . GLY A 1 71 ? 12.982 4.891 10.621 1.00 83.62 71 GLY A O 1
ATOM 520 N N . TYR A 1 72 ? 10.992 5.353 11.554 1.00 88.62 72 TYR A N 1
ATOM 521 C CA . TYR A 1 72 ? 10.340 4.165 11.005 1.00 88.62 72 TYR A CA 1
ATOM 522 C C . TYR A 1 72 ? 10.254 4.237 9.477 1.00 88.62 72 TYR A C 1
ATOM 524 O O . TYR A 1 72 ? 9.881 5.257 8.895 1.00 88.62 72 TYR A O 1
ATOM 532 N N . ARG A 1 73 ? 10.565 3.115 8.827 1.00 89.31 73 ARG A N 1
ATOM 533 C CA . ARG A 1 73 ? 10.470 2.948 7.378 1.00 89.31 73 ARG A CA 1
ATOM 534 C C . ARG A 1 73 ? 9.441 1.887 7.049 1.00 89.31 73 ARG A C 1
ATOM 536 O O . ARG A 1 73 ? 9.443 0.808 7.635 1.00 89.31 73 ARG A O 1
ATOM 543 N N . ARG A 1 74 ? 8.594 2.177 6.061 1.00 88.94 74 ARG A N 1
ATOM 544 C CA . ARG A 1 74 ? 7.535 1.265 5.625 1.00 88.94 74 ARG A CA 1
ATOM 545 C C . ARG A 1 74 ? 8.090 0.023 4.942 1.00 88.94 74 ARG A C 1
ATOM 547 O O . ARG A 1 74 ? 7.454 -1.027 5.016 1.00 88.94 74 ARG A O 1
ATOM 554 N N . THR A 1 75 ? 9.217 0.176 4.248 1.00 92.00 75 THR A N 1
ATOM 555 C CA . THR A 1 75 ? 9.878 -0.907 3.522 1.00 92.00 75 THR A CA 1
ATOM 556 C C . THR A 1 75 ? 11.370 -0.642 3.308 1.00 92.00 75 THR A C 1
ATOM 558 O O . THR A 1 75 ? 11.829 0.508 3.377 1.00 92.00 75 THR A O 1
ATO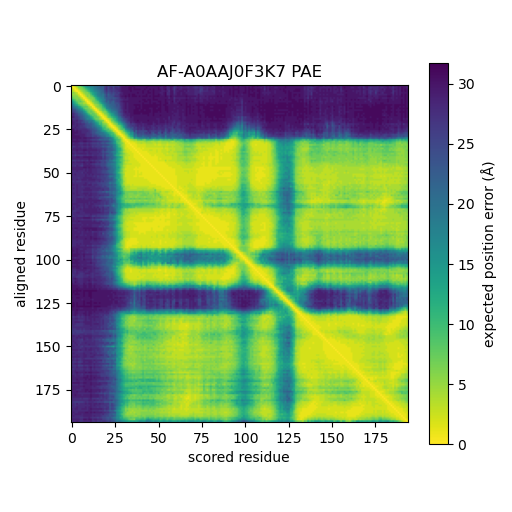M 561 N N . HIS A 1 76 ? 12.109 -1.707 3.002 1.00 94.50 76 HIS A N 1
ATOM 562 C CA . HIS A 1 76 ? 13.541 -1.707 2.705 1.00 94.50 76 HIS A CA 1
ATOM 563 C C . HIS A 1 76 ? 13.833 -2.421 1.379 1.00 94.50 76 HIS A C 1
ATOM 565 O O . HIS A 1 76 ? 12.983 -3.127 0.838 1.00 94.50 76 HIS A O 1
ATOM 571 N N . GLU A 1 77 ? 15.051 -2.257 0.858 1.00 96.56 77 GLU A N 1
ATOM 572 C CA . GLU A 1 77 ? 15.447 -2.853 -0.425 1.00 96.56 77 GLU A CA 1
ATOM 573 C C . GLU A 1 77 ? 15.279 -4.372 -0.449 1.00 96.56 77 GLU A C 1
ATOM 575 O O . GLU A 1 77 ? 14.794 -4.902 -1.441 1.00 96.56 77 GLU A O 1
ATOM 580 N N . ASP A 1 78 ? 15.609 -5.070 0.639 1.00 96.69 78 ASP A N 1
ATOM 581 C CA . ASP A 1 78 ? 15.497 -6.532 0.702 1.00 96.69 78 ASP A CA 1
ATOM 582 C C . ASP A 1 78 ? 14.046 -7.012 0.567 1.00 96.69 78 ASP A C 1
ATOM 584 O O . ASP A 1 78 ? 13.780 -8.022 -0.086 1.00 96.69 78 ASP A O 1
ATOM 588 N N . GLU A 1 79 ? 13.090 -6.262 1.120 1.00 93.25 79 GLU A N 1
ATOM 589 C CA . GLU A 1 79 ? 11.665 -6.555 0.956 1.00 93.25 79 GLU A CA 1
ATOM 590 C C . GLU A 1 79 ? 11.199 -6.289 -0.474 1.00 93.25 79 GLU A C 1
ATOM 592 O O . GLU A 1 79 ? 10.502 -7.121 -1.048 1.00 93.25 79 GLU A O 1
ATOM 597 N N . ILE A 1 80 ? 11.606 -5.166 -1.076 1.00 96.12 80 ILE A N 1
ATOM 598 C CA . ILE A 1 80 ? 11.236 -4.844 -2.460 1.00 96.12 80 ILE A CA 1
ATOM 599 C C . ILE A 1 80 ? 11.852 -5.838 -3.447 1.00 96.12 80 ILE A C 1
ATOM 601 O O . ILE A 1 80 ? 11.142 -6.315 -4.331 1.00 96.12 80 ILE A O 1
ATOM 605 N N . ARG A 1 81 ? 13.125 -6.222 -3.274 1.00 97.31 81 ARG A N 1
ATOM 606 C CA . ARG A 1 81 ? 13.768 -7.284 -4.068 1.00 97.31 81 ARG A CA 1
ATOM 607 C C . ARG A 1 81 ? 12.987 -8.579 -3.970 1.00 97.31 81 ARG A C 1
ATOM 609 O O . ARG A 1 81 ? 12.710 -9.202 -4.989 1.00 97.31 81 ARG A O 1
ATOM 616 N N . ARG A 1 82 ? 12.602 -8.959 -2.751 1.00 94.88 82 ARG A N 1
ATOM 617 C CA . ARG A 1 82 ? 11.789 -10.147 -2.530 1.00 94.88 82 ARG A CA 1
ATOM 618 C C . ARG A 1 82 ? 10.443 -10.044 -3.242 1.00 94.88 82 ARG A C 1
ATOM 620 O O . ARG A 1 82 ? 10.101 -10.954 -3.977 1.00 94.88 82 ARG A O 1
ATOM 627 N N . PHE A 1 83 ? 9.693 -8.956 -3.072 1.00 92.62 83 PHE A N 1
ATOM 628 C CA . PHE A 1 83 ? 8.373 -8.840 -3.699 1.00 92.62 83 PHE A CA 1
ATOM 629 C C . PHE A 1 83 ? 8.449 -8.786 -5.232 1.00 92.62 83 PHE A C 1
ATOM 631 O O . PHE A 1 83 ? 7.560 -9.316 -5.891 1.00 92.62 83 PHE A O 1
ATOM 638 N N . LEU A 1 84 ? 9.497 -8.182 -5.806 1.00 93.12 84 LEU A N 1
ATOM 639 C CA . LEU A 1 84 ? 9.764 -8.251 -7.247 1.00 93.12 84 LEU A CA 1
ATOM 640 C C . LEU A 1 84 ? 10.074 -9.692 -7.676 1.00 93.12 84 LEU A C 1
ATOM 642 O O . LEU A 1 84 ? 9.460 -10.188 -8.615 1.00 93.12 84 LEU A O 1
ATOM 646 N N . GLY A 1 85 ? 10.978 -10.373 -6.965 1.00 93.12 85 GLY A N 1
ATOM 647 C CA . GLY A 1 85 ? 11.380 -11.750 -7.264 1.00 93.12 85 GLY A CA 1
ATOM 648 C C . GLY A 1 85 ? 10.247 -12.768 -7.108 1.00 93.12 85 GLY A C 1
ATOM 649 O O . GLY A 1 85 ? 10.171 -13.721 -7.877 1.00 93.12 85 GLY A O 1
ATOM 650 N N . ASP A 1 86 ? 9.333 -12.528 -6.168 1.00 90.00 86 ASP A N 1
ATOM 651 C CA . ASP A 1 86 ? 8.140 -13.347 -5.932 1.00 90.00 86 ASP A CA 1
ATOM 652 C C . ASP A 1 86 ? 6.992 -13.002 -6.916 1.00 90.00 86 ASP A C 1
ATOM 654 O O . ASP A 1 86 ? 5.935 -13.633 -6.877 1.00 90.00 86 ASP A O 1
ATOM 658 N N . GLY A 1 87 ? 7.161 -12.001 -7.796 1.00 88.69 87 GLY A N 1
ATOM 659 C CA . GLY A 1 87 ? 6.117 -11.545 -8.727 1.00 88.69 87 GLY A CA 1
ATOM 660 C C . GLY A 1 87 ? 4.915 -10.887 -8.034 1.00 88.69 87 GLY A C 1
ATOM 661 O O . GLY A 1 87 ? 3.824 -10.811 -8.597 1.00 88.69 87 GLY A O 1
ATOM 662 N N . GLU A 1 88 ? 5.098 -10.418 -6.799 1.00 90.00 88 GLU A N 1
ATOM 663 C CA . GLU A 1 88 ? 4.050 -9.844 -5.953 1.00 90.00 88 GLU A CA 1
ATOM 664 C C . GLU A 1 88 ? 3.894 -8.328 -6.130 1.00 90.00 88 GLU A C 1
ATOM 666 O O . GLU A 1 88 ? 3.047 -7.731 -5.472 1.00 90.00 88 GLU A O 1
ATOM 671 N N . LEU A 1 89 ? 4.686 -7.664 -6.976 1.00 89.62 89 LEU A N 1
ATOM 672 C CA . LEU A 1 89 ? 4.564 -6.224 -7.220 1.00 89.62 89 LEU A CA 1
ATOM 673 C C . LEU A 1 89 ? 3.947 -5.923 -8.579 1.00 89.62 89 LEU A C 1
ATOM 675 O O . LEU A 1 89 ? 4.334 -6.474 -9.598 1.00 89.62 89 LEU A O 1
ATOM 679 N N . VAL A 1 90 ? 3.019 -4.974 -8.587 1.00 90.75 90 VAL A N 1
ATOM 680 C CA . VAL A 1 90 ? 2.497 -4.337 -9.795 1.00 90.75 90 VAL A CA 1
ATOM 681 C C . VAL A 1 90 ? 2.959 -2.898 -9.800 1.00 90.75 90 VAL A C 1
ATOM 683 O O . VAL A 1 90 ? 2.813 -2.205 -8.792 1.00 90.75 90 VAL A O 1
ATOM 686 N N . LEU A 1 91 ? 3.494 -2.449 -10.929 1.00 92.44 91 LEU A N 1
ATOM 687 C CA . LEU A 1 91 ? 4.011 -1.101 -11.114 1.00 92.44 91 LEU A CA 1
ATOM 688 C C . LEU A 1 91 ? 3.062 -0.285 -11.991 1.00 92.44 91 LEU A C 1
ATOM 690 O O . LEU A 1 91 ? 2.543 -0.775 -12.997 1.00 92.44 91 LEU A O 1
ATOM 694 N N . ALA A 1 92 ? 2.856 0.967 -11.596 1.00 91.50 92 ALA A N 1
ATOM 695 C CA . ALA A 1 92 ? 2.264 1.997 -12.430 1.00 91.50 92 ALA A CA 1
ATOM 696 C C . ALA A 1 92 ? 3.397 2.830 -13.032 1.00 91.50 92 ALA A C 1
ATOM 698 O O . ALA A 1 92 ? 4.173 3.450 -12.304 1.00 91.50 92 ALA A O 1
ATOM 699 N N . LEU A 1 93 ? 3.481 2.811 -14.355 1.00 90.94 93 LEU A N 1
ATOM 700 C CA . LEU A 1 93 ? 4.462 3.527 -15.153 1.00 90.94 93 LEU A CA 1
ATOM 701 C C . LEU A 1 93 ? 3.782 4.729 -15.801 1.00 90.94 93 LEU A C 1
ATOM 703 O O . LEU A 1 93 ? 2.728 4.565 -16.415 1.00 90.94 93 LEU A O 1
ATOM 707 N N . ALA A 1 94 ? 4.364 5.913 -15.667 1.00 89.12 94 ALA A N 1
ATOM 708 C CA . ALA A 1 94 ? 3.932 7.100 -16.383 1.00 89.12 94 ALA A CA 1
ATOM 709 C C . ALA A 1 94 ? 4.922 7.391 -17.507 1.00 89.12 94 ALA A C 1
ATOM 711 O O . ALA A 1 94 ? 6.113 7.566 -17.257 1.00 89.12 94 ALA A O 1
ATOM 712 N N . SER A 1 95 ? 4.420 7.466 -18.736 1.00 82.94 95 SER A N 1
ATOM 713 C CA . SER A 1 95 ? 5.220 7.894 -19.879 1.00 82.94 95 SER A CA 1
ATOM 714 C C . SER A 1 95 ? 5.343 9.416 -19.844 1.00 82.94 95 SER A C 1
ATOM 716 O O . SER A 1 95 ? 4.419 10.128 -20.251 1.00 82.94 95 SER A O 1
ATOM 718 N N . LEU A 1 96 ? 6.459 9.922 -19.319 1.00 69.12 96 LEU A N 1
ATOM 719 C CA . LEU A 1 96 ? 6.711 11.358 -19.274 1.00 69.12 96 LEU A CA 1
ATOM 720 C C . LEU A 1 96 ? 7.421 11.766 -20.566 1.00 69.12 96 LEU A C 1
ATOM 722 O O . LEU A 1 96 ? 8.464 11.220 -20.919 1.00 69.12 96 LEU A O 1
ATOM 726 N N . GLY A 1 97 ? 6.854 12.735 -21.285 1.00 62.19 97 GLY A N 1
ATOM 727 C CA . GLY A 1 97 ? 7.549 13.335 -22.419 1.00 62.19 97 GLY A CA 1
ATOM 728 C C . GLY A 1 97 ? 8.780 14.095 -21.938 1.00 62.19 97 GLY A C 1
ATOM 729 O O . GLY A 1 97 ? 8.641 15.043 -21.162 1.00 62.19 97 GLY A O 1
ATOM 730 N N . SER A 1 98 ? 9.972 13.701 -22.386 1.00 62.62 98 SER A N 1
ATOM 731 C CA . SER A 1 98 ? 11.173 14.508 -22.190 1.00 62.62 98 SER A CA 1
ATOM 732 C C . SER A 1 98 ? 11.177 15.696 -23.168 1.00 62.62 98 SER A C 1
ATOM 734 O O . SER A 1 98 ? 10.535 15.683 -24.224 1.00 62.62 98 SER A O 1
ATOM 736 N N . PHE A 1 99 ? 11.950 16.734 -22.847 1.00 59.44 99 PHE A N 1
ATOM 737 C CA . PHE A 1 99 ? 12.150 17.883 -23.739 1.00 59.44 99 PHE A CA 1
ATOM 738 C C . PHE A 1 99 ? 12.919 17.535 -25.026 1.00 59.44 99 PHE A C 1
ATOM 740 O O . PHE A 1 99 ? 12.853 18.299 -25.987 1.00 59.44 99 PHE A O 1
ATOM 747 N N . ASP A 1 100 ? 13.632 16.404 -25.060 1.00 73.25 100 ASP A N 1
ATOM 748 C CA . ASP A 1 100 ? 14.370 15.928 -26.238 1.00 73.25 100 ASP A CA 1
ATOM 749 C C . ASP A 1 100 ? 13.559 14.970 -27.132 1.00 73.25 100 ASP A C 1
ATOM 751 O O . ASP A 1 100 ? 14.050 14.531 -28.172 1.00 73.25 100 ASP A O 1
ATOM 755 N N . GLY A 1 101 ? 12.299 14.698 -26.774 1.00 60.25 101 GLY A N 1
ATOM 756 C CA . GLY A 1 101 ? 11.402 13.819 -27.526 1.00 60.25 101 GLY A CA 1
ATOM 757 C C . GLY A 1 101 ? 11.526 12.333 -27.174 1.00 60.25 101 GLY A C 1
ATOM 758 O O . GLY A 1 101 ? 10.794 11.521 -27.742 1.00 60.25 101 GLY A O 1
ATOM 759 N N . THR A 1 102 ? 12.402 11.969 -26.236 1.00 59.97 102 THR A N 1
ATOM 760 C CA . THR A 1 102 ? 12.455 10.627 -25.646 1.00 59.97 102 THR A CA 1
ATOM 761 C C . THR A 1 102 ? 11.282 10.434 -24.681 1.00 59.97 102 THR A C 1
ATOM 763 O O . THR A 1 102 ? 10.968 11.290 -23.857 1.00 59.97 102 THR A O 1
ATOM 766 N N . ILE A 1 103 ? 10.596 9.300 -24.787 1.00 63.72 103 ILE A N 1
ATOM 767 C CA . ILE A 1 103 ? 9.578 8.903 -23.815 1.00 63.72 103 ILE A CA 1
ATOM 768 C C . ILE A 1 103 ? 10.215 7.861 -22.904 1.00 63.72 103 ILE A C 1
ATOM 770 O O . ILE A 1 103 ? 10.529 6.763 -23.363 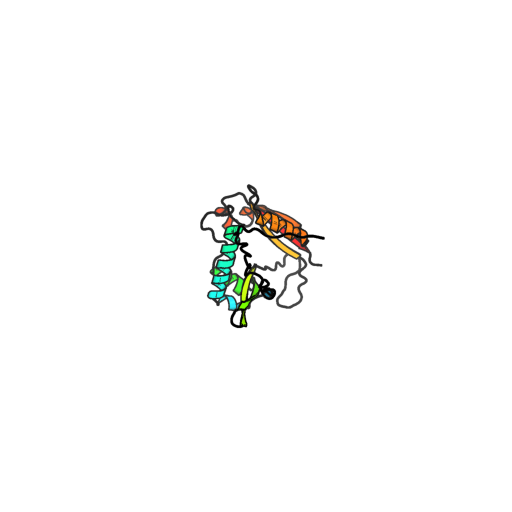1.00 63.72 103 ILE A O 1
ATOM 774 N N . GLU A 1 104 ? 10.408 8.208 -21.635 1.00 75.19 104 GLU A N 1
ATOM 775 C CA . GLU A 1 104 ? 10.839 7.259 -20.609 1.00 75.19 104 GLU A CA 1
ATOM 776 C C . GLU A 1 104 ? 9.663 6.947 -19.682 1.00 75.19 104 GLU A C 1
ATOM 778 O O . GLU A 1 104 ? 8.921 7.836 -19.253 1.00 75.19 104 GLU A O 1
ATOM 783 N N . ASP A 1 105 ? 9.474 5.657 -19.413 1.00 83.81 105 ASP A N 1
ATOM 784 C CA . ASP A 1 105 ? 8.479 5.180 -18.463 1.00 83.81 105 ASP A CA 1
ATOM 785 C C . ASP A 1 105 ? 9.055 5.302 -17.045 1.00 83.81 105 ASP A C 1
ATOM 787 O O . ASP A 1 105 ? 9.984 4.583 -16.676 1.00 83.81 105 ASP A O 1
ATOM 791 N N . GLU A 1 106 ? 8.487 6.191 -16.230 1.00 88.69 106 GLU A N 1
ATOM 792 C CA . GLU A 1 106 ? 8.861 6.348 -14.823 1.00 88.69 106 GLU A CA 1
ATOM 793 C C . GLU A 1 106 ? 7.891 5.583 -13.918 1.00 88.69 106 GLU A C 1
ATOM 795 O O . GLU A 1 106 ? 6.671 5.671 -14.070 1.00 88.69 106 GLU A O 1
ATOM 800 N N . VAL A 1 107 ? 8.409 4.861 -12.921 1.00 91.38 107 VAL A N 1
ATOM 801 C CA . VAL A 1 107 ? 7.563 4.258 -11.883 1.00 91.38 107 VAL A CA 1
ATOM 802 C C . VAL A 1 107 ? 7.015 5.356 -10.976 1.00 91.38 107 VAL A C 1
ATOM 804 O O . VAL A 1 107 ? 7.747 5.944 -10.181 1.00 91.38 107 VAL A O 1
ATOM 807 N N . VAL A 1 108 ? 5.705 5.574 -11.053 1.00 91.31 108 VAL A N 1
ATOM 808 C CA . VAL A 1 108 ? 4.974 6.574 -10.254 1.00 91.31 108 VAL A CA 1
ATOM 809 C C . VAL A 1 108 ? 4.131 5.951 -9.143 1.00 91.31 108 VAL A C 1
ATOM 811 O O . VAL A 1 108 ? 3.571 6.654 -8.304 1.00 91.31 108 VAL A O 1
ATOM 814 N N . GLY A 1 109 ? 4.027 4.622 -9.111 1.00 87.69 109 GLY A N 1
ATOM 815 C CA . GLY A 1 109 ? 3.302 3.910 -8.068 1.00 87.69 109 GLY A CA 1
ATOM 816 C C . GLY A 1 109 ? 3.543 2.410 -8.103 1.00 87.69 109 GLY A C 1
ATOM 817 O O . GLY A 1 109 ? 3.959 1.848 -9.115 1.00 87.69 109 GLY A O 1
ATOM 818 N N . CYS A 1 110 ? 3.237 1.747 -6.992 1.00 89.25 110 CYS A N 1
ATOM 819 C CA . CYS A 1 110 ? 3.243 0.295 -6.921 1.00 89.25 110 CYS A CA 1
ATOM 820 C C . CYS A 1 110 ? 2.170 -0.233 -5.965 1.00 89.25 110 CYS A C 1
ATOM 822 O O . CYS A 1 110 ? 1.822 0.419 -4.977 1.00 89.25 110 CYS A O 1
ATOM 824 N N . ILE A 1 111 ? 1.681 -1.440 -6.235 1.00 87.00 111 ILE A N 1
ATOM 825 C CA . ILE A 1 111 ? 0.787 -2.189 -5.349 1.00 87.00 111 ILE A CA 1
ATOM 826 C C . ILE A 1 111 ? 1.379 -3.579 -5.163 1.00 87.00 111 ILE A C 1
ATOM 828 O O . ILE A 1 111 ? 1.767 -4.224 -6.134 1.00 87.00 111 ILE A O 1
ATOM 832 N N . ARG A 1 112 ? 1.412 -4.056 -3.918 1.00 87.44 112 ARG A N 1
ATOM 833 C CA . ARG A 1 112 ? 1.698 -5.462 -3.645 1.00 87.44 112 ARG A CA 1
ATOM 834 C C . ARG A 1 112 ? 0.424 -6.287 -3.825 1.00 87.44 112 ARG A C 1
ATOM 836 O O . ARG A 1 112 ? -0.571 -6.029 -3.148 1.00 87.44 112 ARG A O 1
ATOM 843 N N . LEU A 1 113 ? 0.459 -7.284 -4.698 1.00 81.19 113 LEU A N 1
ATOM 844 C CA . LEU A 1 113 ? -0.590 -8.276 -4.882 1.00 81.19 113 LEU A CA 1
ATOM 845 C C . LEU A 1 113 ? -0.226 -9.571 -4.161 1.00 81.19 113 LEU A C 1
ATOM 847 O O . LEU A 1 113 ? 0.892 -10.064 -4.254 1.00 81.19 113 LEU A O 1
ATOM 851 N N . ARG A 1 114 ? -1.208 -10.148 -3.468 1.00 75.81 114 ARG A N 1
ATOM 852 C CA . ARG A 1 114 ? -1.132 -11.507 -2.932 1.00 75.81 114 ARG A CA 1
ATOM 853 C C . ARG A 1 114 ? -2.371 -12.270 -3.361 1.00 75.81 114 ARG A C 1
ATOM 855 O O . ARG A 1 114 ? -3.487 -11.786 -3.180 1.00 75.81 114 ARG A O 1
ATOM 862 N N . PHE A 1 115 ? -2.171 -13.471 -3.884 1.00 69.25 115 PHE A N 1
ATOM 863 C CA . PHE A 1 115 ? -3.258 -14.380 -4.222 1.00 69.25 115 PHE A CA 1
ATOM 864 C C . PHE A 1 115 ? -3.472 -15.337 -3.049 1.00 69.25 115 PHE A C 1
ATOM 866 O O . PHE A 1 115 ? -2.585 -16.122 -2.719 1.00 69.25 115 PHE A O 1
ATOM 873 N N . SER A 1 116 ? -4.638 -15.273 -2.401 1.00 62.38 116 SER A N 1
ATOM 874 C CA . SER A 1 116 ? -5.030 -16.274 -1.403 1.00 62.38 116 SER A CA 1
ATOM 875 C C . SER A 1 116 ? -5.910 -17.339 -2.050 1.00 62.38 116 SER A C 1
ATOM 877 O O . SER A 1 116 ? -6.813 -17.019 -2.820 1.00 62.38 116 SER A O 1
ATOM 879 N N . LYS A 1 117 ? -5.657 -18.610 -1.723 1.00 5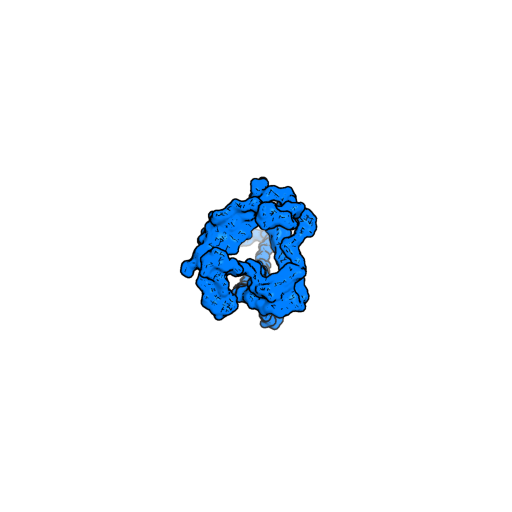6.88 117 LYS A N 1
ATOM 880 C CA . LYS A 1 117 ? -6.470 -19.753 -2.171 1.00 56.88 117 LYS A CA 1
ATOM 881 C C . LYS A 1 117 ? -7.652 -20.057 -1.239 1.00 56.88 117 LYS A C 1
ATOM 883 O O . LYS A 1 117 ? -8.453 -20.926 -1.570 1.00 56.88 117 LYS A O 1
ATOM 888 N N . GLU A 1 118 ? -7.778 -19.364 -0.104 1.00 53.56 118 GLU A N 1
ATOM 889 C CA . GLU A 1 118 ? -8.714 -19.744 0.970 1.00 53.56 118 GLU A CA 1
ATOM 890 C C . GLU A 1 118 ? -10.206 -19.547 0.649 1.00 53.56 118 GLU A C 1
ATOM 892 O O . GLU A 1 118 ? -11.029 -20.142 1.331 1.00 53.56 118 GLU A O 1
ATOM 897 N N . ASP A 1 119 ? -10.569 -18.842 -0.430 1.00 45.47 119 ASP A N 1
ATOM 898 C CA . ASP A 1 119 ? -11.973 -18.657 -0.853 1.00 45.47 119 ASP A CA 1
ATOM 899 C C . ASP A 1 119 ? -12.279 -19.227 -2.253 1.00 45.47 119 ASP A C 1
ATOM 901 O O . ASP A 1 119 ? -13.237 -18.835 -2.922 1.00 45.47 119 ASP A O 1
ATOM 905 N N . GLY A 1 120 ? -11.474 -20.191 -2.706 1.00 42.41 120 GLY A N 1
ATOM 906 C CA . GLY A 1 120 ? -11.808 -20.994 -3.879 1.00 42.41 120 GLY A CA 1
ATOM 907 C C . GLY A 1 120 ? -11.442 -20.390 -5.227 1.00 42.41 120 GLY A C 1
ATOM 908 O O . GLY A 1 120 ? -11.812 -20.994 -6.228 1.00 42.41 120 GLY A O 1
ATOM 909 N N . VAL A 1 121 ? -10.678 -19.290 -5.298 1.00 39.06 121 VAL A N 1
ATOM 910 C CA . VAL A 1 121 ? -10.035 -18.905 -6.559 1.00 39.06 121 VAL A CA 1
ATOM 911 C C . VAL A 1 121 ? -8.680 -18.223 -6.375 1.00 39.06 121 VAL A C 1
ATOM 913 O O . VAL A 1 121 ? -8.584 -17.109 -5.873 1.00 39.06 121 VAL A O 1
ATOM 916 N N . GLY A 1 122 ? -7.628 -18.884 -6.860 1.00 34.53 122 GLY A N 1
ATOM 917 C CA . GLY A 1 122 ? -6.307 -18.290 -7.007 1.00 34.53 122 GLY A CA 1
ATOM 918 C C . GLY A 1 122 ? -5.407 -19.130 -7.906 1.00 34.53 122 GLY A C 1
ATOM 919 O O . GLY A 1 122 ? -4.772 -20.062 -7.416 1.00 34.53 122 GLY A O 1
ATOM 920 N N . VAL A 1 123 ? -5.340 -18.772 -9.193 1.00 31.88 123 VAL A N 1
ATOM 921 C CA . VAL A 1 123 ? -4.174 -18.960 -10.075 1.00 31.88 123 VAL A CA 1
ATOM 922 C C . VAL A 1 123 ? -4.182 -17.816 -11.090 1.00 31.88 123 VAL A C 1
ATOM 924 O O . VAL A 1 123 ? -5.214 -17.521 -11.686 1.00 31.88 123 VAL A O 1
ATOM 927 N N . GLY A 1 124 ? -3.041 -17.157 -11.259 1.00 29.83 124 GLY A N 1
ATOM 928 C CA . GLY A 1 124 ? -2.866 -16.060 -12.202 1.00 29.83 124 GLY A CA 1
ATOM 929 C C . GLY A 1 124 ? -1.493 -16.069 -12.857 1.00 29.83 124 GLY A C 1
ATOM 930 O O . GLY A 1 124 ? -0.930 -15.008 -13.073 1.00 29.83 124 GLY A O 1
ATOM 931 N N . GLU A 1 125 ? -0.955 -17.244 -13.182 1.00 35.38 125 GLU A N 1
ATOM 932 C CA . GLU A 1 125 ? 0.060 -17.356 -14.231 1.00 35.38 125 GLU A CA 1
ATOM 933 C C . GLU A 1 125 ? -0.705 -17.423 -15.562 1.00 35.38 125 GLU A C 1
ATOM 935 O O . GLU A 1 125 ? -1.075 -18.502 -16.003 1.00 35.38 125 GLU A O 1
ATOM 940 N N . PHE A 1 126 ? -1.117 -16.262 -16.095 1.00 41.12 126 PHE A N 1
ATOM 941 C CA . PHE A 1 126 ? -1.823 -16.083 -17.383 1.00 41.12 126 PHE A CA 1
ATOM 942 C C . PHE A 1 126 ? -2.786 -17.224 -17.812 1.00 41.12 126 PHE A C 1
ATOM 944 O O . PHE A 1 126 ? -2.837 -17.628 -18.972 1.00 41.12 126 PHE A O 1
ATOM 951 N N . GLY A 1 127 ? -3.589 -17.733 -16.871 1.00 33.59 127 GLY A N 1
ATOM 952 C CA . GLY A 1 127 ? -4.408 -18.923 -17.078 1.00 33.59 127 GLY A CA 1
ATOM 953 C C . GLY A 1 127 ? -5.455 -19.106 -15.983 1.00 33.59 127 GLY A C 1
ATOM 954 O O . GLY A 1 127 ? -5.160 -19.599 -14.903 1.00 33.59 127 GLY A O 1
ATOM 955 N N . MET A 1 128 ? -6.695 -18.722 -16.297 1.00 41.19 128 MET A N 1
ATOM 956 C CA . MET A 1 128 ? -7.928 -19.319 -15.759 1.00 41.19 128 MET A CA 1
ATOM 957 C C . MET A 1 128 ? -8.049 -19.452 -14.223 1.00 41.19 128 MET A C 1
ATOM 959 O O . MET A 1 128 ? -8.318 -20.534 -13.704 1.00 41.19 128 MET A O 1
ATOM 963 N N . GLY A 1 129 ? -7.961 -18.337 -13.494 1.00 45.31 129 GLY A N 1
ATOM 964 C CA . GLY A 1 129 ? -8.508 -18.211 -12.139 1.00 45.31 129 GLY A CA 1
ATOM 965 C C . GLY A 1 129 ? -9.551 -17.090 -12.075 1.00 45.31 129 GLY A C 1
ATOM 966 O O . GLY A 1 129 ? -9.221 -15.928 -12.277 1.00 45.31 129 GLY A O 1
ATOM 967 N N . ASP A 1 130 ? -10.807 -17.434 -11.800 1.00 53.19 130 ASP A N 1
ATOM 968 C CA . ASP A 1 130 ? -11.935 -16.535 -11.486 1.00 53.19 130 ASP A CA 1
ATOM 969 C C . ASP A 1 130 ? -11.691 -15.677 -10.216 1.00 53.19 130 ASP A C 1
ATOM 971 O O . ASP A 1 130 ? -12.190 -15.978 -9.141 1.00 53.19 130 ASP A O 1
ATOM 975 N N . VAL A 1 131 ? -10.849 -14.640 -10.252 1.00 61.28 131 VAL A N 1
ATOM 976 C CA . VAL A 1 131 ? -10.652 -13.784 -9.064 1.00 61.28 131 VAL A CA 1
ATOM 977 C C . VAL A 1 131 ? -11.985 -13.116 -8.705 1.00 61.28 131 VAL A C 1
ATOM 979 O O . VAL A 1 131 ? -12.385 -12.145 -9.332 1.00 61.28 131 VAL A O 1
ATOM 982 N N . ARG A 1 132 ? -12.670 -13.618 -7.671 1.00 74.50 132 ARG A N 1
ATOM 983 C CA . ARG A 1 132 ? -14.000 -13.122 -7.270 1.00 74.50 132 ARG A CA 1
ATOM 984 C C . ARG A 1 132 ? -13.963 -11.966 -6.292 1.00 74.50 132 ARG A C 1
ATOM 986 O O . ARG A 1 132 ? -14.997 -11.350 -6.048 1.00 74.50 132 ARG A O 1
ATOM 993 N N . ARG A 1 133 ? -12.821 -11.697 -5.658 1.00 78.94 133 ARG A N 1
ATOM 994 C CA . ARG A 1 133 ? -12.703 -10.682 -4.605 1.00 78.94 133 ARG A CA 1
ATOM 995 C C . ARG A 1 133 ? -11.352 -9.989 -4.642 1.00 78.94 133 ARG A C 1
ATOM 997 O O . ARG A 1 133 ? -10.323 -10.637 -4.802 1.00 78.94 133 ARG A O 1
ATOM 1004 N N . VAL A 1 134 ? -11.367 -8.679 -4.417 1.00 84.44 134 VAL A N 1
ATOM 1005 C CA . VAL A 1 134 ? -10.172 -7.872 -4.145 1.00 84.44 134 VAL A CA 1
ATOM 1006 C C . VAL A 1 134 ? -10.262 -7.353 -2.722 1.00 84.44 134 VAL A C 1
ATOM 1008 O O . VAL A 1 134 ? -11.282 -6.770 -2.346 1.00 84.44 134 VAL A O 1
ATOM 1011 N N . ARG A 1 135 ? -9.196 -7.557 -1.943 1.00 86.25 135 ARG A N 1
ATOM 1012 C CA . ARG A 1 135 ? -9.069 -7.071 -0.569 1.00 86.25 135 ARG A CA 1
ATOM 1013 C C . ARG A 1 135 ? -8.045 -5.941 -0.496 1.00 86.25 135 ARG A C 1
ATOM 1015 O O . ARG A 1 135 ? -6.945 -6.071 -1.026 1.00 86.25 135 ARG A O 1
ATOM 1022 N N . CYS A 1 136 ? -8.389 -4.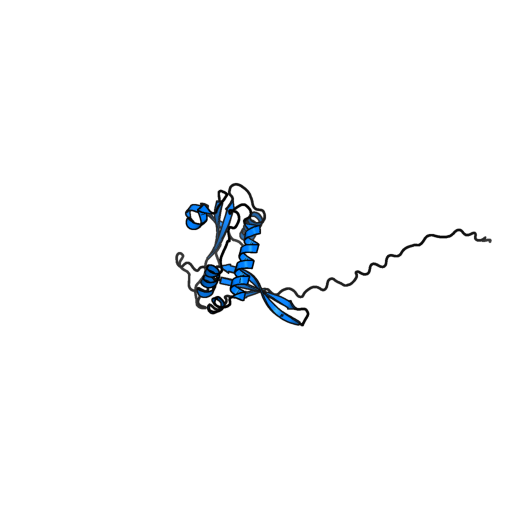867 0.204 1.00 84.75 136 CYS A N 1
ATOM 1023 C CA . CYS A 1 136 ? -7.476 -3.780 0.546 1.00 84.75 136 CYS A CA 1
ATOM 1024 C C . CYS A 1 136 ? -7.457 -3.583 2.061 1.00 84.75 136 CYS A C 1
ATOM 1026 O O . CYS A 1 136 ? -8.493 -3.656 2.718 1.00 84.75 136 CYS A O 1
ATOM 1028 N N . GLU A 1 137 ? -6.285 -3.308 2.619 1.00 88.62 137 GLU A N 1
ATOM 1029 C CA . GLU A 1 137 ? -6.111 -3.071 4.051 1.00 88.62 137 GLU A CA 1
ATOM 1030 C C . GLU A 1 137 ? -5.737 -1.606 4.275 1.00 88.62 137 GLU A C 1
ATOM 1032 O O . GLU A 1 137 ? -4.855 -1.072 3.601 1.00 88.62 137 GLU A O 1
ATOM 1037 N N . LEU A 1 138 ? -6.422 -0.942 5.204 1.00 89.81 138 LEU A N 1
ATOM 1038 C CA . LEU A 1 138 ? -6.186 0.460 5.532 1.00 89.81 138 LEU A CA 1
ATOM 1039 C C . LEU A 1 138 ? -5.898 0.603 7.024 1.00 89.81 138 LEU A C 1
ATOM 1041 O O . LEU A 1 138 ? -6.797 0.448 7.850 1.00 89.81 138 LEU A O 1
ATOM 1045 N N . LEU A 1 139 ? -4.646 0.918 7.354 1.00 90.50 139 LEU A N 1
ATOM 1046 C CA . LEU A 1 139 ? -4.232 1.250 8.714 1.00 90.50 139 LEU A CA 1
ATOM 1047 C C . LEU A 1 139 ? -4.662 2.675 9.065 1.00 90.50 139 LEU A C 1
ATOM 1049 O O . LEU A 1 139 ? -4.397 3.611 8.299 1.00 90.50 139 LEU A O 1
ATOM 1053 N N . VAL A 1 140 ? -5.304 2.829 10.221 1.00 91.06 140 VAL A N 1
ATOM 1054 C CA . VAL A 1 140 ? -5.766 4.115 10.753 1.00 91.06 140 VAL A CA 1
ATOM 1055 C C . VAL A 1 140 ? -5.557 4.182 12.265 1.00 91.06 140 VAL A C 1
ATOM 1057 O O . VAL A 1 140 ? -5.673 3.170 12.954 1.00 91.06 140 VAL A O 1
ATOM 1060 N N . SER A 1 141 ? -5.293 5.380 12.791 1.00 91.44 141 SER A N 1
ATOM 1061 C CA . SER A 1 141 ? -5.348 5.620 14.236 1.00 91.44 141 SER A CA 1
ATOM 1062 C C . SER A 1 141 ? -6.802 5.592 14.716 1.00 91.44 141 SER A C 1
ATOM 1064 O O . SER A 1 141 ? -7.717 5.981 13.982 1.00 91.44 141 SER A O 1
ATOM 1066 N N . VAL A 1 142 ? -7.017 5.138 15.952 1.00 91.00 142 VAL A N 1
ATOM 1067 C CA . VAL A 1 142 ? -8.303 5.300 16.659 1.00 91.00 142 VAL A CA 1
ATOM 1068 C C . VAL A 1 142 ? -8.335 6.559 17.531 1.00 91.00 142 VAL A C 1
ATOM 1070 O O . VAL A 1 142 ? -9.370 6.882 18.105 1.00 91.00 142 VAL A O 1
ATOM 1073 N N . GLU A 1 143 ? -7.208 7.260 17.646 1.00 91.38 143 GLU A N 1
ATOM 1074 C CA . GLU A 1 143 ? -7.030 8.432 18.509 1.00 91.38 143 GLU A CA 1
ATOM 1075 C C . GLU A 1 143 ? -7.156 9.744 17.725 1.00 91.38 143 GLU A C 1
ATOM 1077 O O . GLU A 1 143 ? -7.555 10.762 18.287 1.00 91.38 143 GLU A O 1
ATOM 1082 N N . PHE A 1 144 ? -6.871 9.721 16.421 1.00 89.25 144 PHE A N 1
ATOM 1083 C CA . PHE A 1 144 ? -7.033 10.866 15.528 1.00 89.25 144 PHE A CA 1
ATOM 1084 C C . PHE A 1 144 ? -7.398 10.433 14.105 1.00 89.25 144 PHE A C 1
ATOM 1086 O O . PHE A 1 144 ? -7.177 9.293 13.695 1.00 89.25 144 PHE A O 1
ATOM 1093 N N . GLU A 1 145 ? -7.943 11.364 13.321 1.00 88.81 145 GLU A N 1
ATOM 1094 C CA . GLU A 1 145 ? -8.274 11.127 11.919 1.00 88.81 145 GLU A CA 1
ATOM 1095 C C . GLU A 1 145 ? -7.222 11.739 10.990 1.00 88.81 145 GLU A C 1
ATOM 1097 O O . GLU A 1 145 ? -6.923 12.928 11.067 1.00 88.81 145 GLU A O 1
ATOM 1102 N N . HIS A 1 146 ? -6.691 10.931 10.071 1.00 86.00 146 HIS A N 1
ATOM 1103 C CA . HIS A 1 146 ? -5.779 11.399 9.032 1.00 86.00 146 HIS A CA 1
ATOM 1104 C C . HIS A 1 146 ? -6.562 11.713 7.752 1.00 86.00 146 HIS A C 1
ATOM 1106 O O . HIS A 1 146 ? -7.217 10.828 7.191 1.00 86.00 146 HIS A O 1
ATOM 1112 N N . GLU A 1 147 ? -6.483 12.949 7.248 1.00 88.25 147 GLU A N 1
ATOM 1113 C CA . GLU A 1 147 ? -7.326 13.413 6.132 1.00 88.25 147 GLU A CA 1
ATOM 1114 C C . GLU A 1 147 ? -7.183 12.552 4.874 1.00 88.25 147 GLU A C 1
ATOM 1116 O O . GLU A 1 147 ? -8.176 12.197 4.237 1.00 88.25 147 GLU A O 1
ATOM 1121 N N . VAL A 1 148 ? -5.948 12.144 4.566 1.00 85.19 148 VAL A N 1
ATOM 1122 C CA . VAL A 1 148 ? -5.642 11.247 3.442 1.00 85.19 148 VAL A CA 1
ATOM 1123 C C . VAL A 1 148 ? -6.348 9.898 3.599 1.00 85.19 148 VAL A C 1
ATOM 1125 O O . VAL A 1 148 ? -6.888 9.372 2.630 1.00 85.19 148 VAL A O 1
ATOM 1128 N N . LYS A 1 149 ? -6.398 9.337 4.815 1.00 88.50 149 LYS A N 1
ATOM 1129 C CA . LYS A 1 149 ? -7.023 8.031 5.079 1.00 88.50 149 LYS A CA 1
ATOM 1130 C C . LYS A 1 149 ? -8.552 8.138 5.046 1.00 88.50 149 LYS A C 1
ATOM 1132 O O . LYS A 1 149 ? -9.201 7.247 4.500 1.00 88.50 149 LYS A O 1
ATOM 1137 N N . ARG A 1 150 ? -9.122 9.250 5.537 1.00 91.88 150 ARG A N 1
ATOM 1138 C CA . ARG A 1 150 ? -10.554 9.580 5.388 1.00 91.88 150 ARG A CA 1
ATOM 1139 C C . ARG A 1 150 ? -10.940 9.676 3.911 1.00 91.88 150 ARG A C 1
ATOM 1141 O O . ARG A 1 150 ? -11.913 9.056 3.481 1.00 91.88 150 ARG A O 1
ATOM 1148 N N . TRP A 1 151 ? -10.161 10.420 3.125 1.00 91.31 151 TRP A N 1
ATOM 1149 C CA . TRP A 1 151 ? -10.382 10.557 1.686 1.00 91.31 151 TRP A CA 1
ATOM 1150 C C . TRP A 1 151 ? -10.268 9.211 0.958 1.00 91.31 151 TRP A C 1
ATOM 1152 O O . TRP A 1 151 ? -11.157 8.867 0.174 1.00 91.31 151 TRP A O 1
ATOM 1162 N N . LEU A 1 152 ? -9.225 8.429 1.259 1.00 87.75 152 LEU A N 1
ATOM 1163 C CA . LEU A 1 152 ? -8.965 7.129 0.640 1.00 87.75 152 LEU A CA 1
ATOM 1164 C C . LEU A 1 152 ? -10.078 6.119 0.945 1.00 87.75 152 LEU A C 1
ATOM 1166 O O . LEU A 1 152 ? -10.537 5.425 0.041 1.00 87.75 152 LEU A O 1
ATOM 1170 N N . GLN A 1 153 ? -10.573 6.088 2.186 1.00 90.62 153 GLN A N 1
ATOM 1171 C CA . GLN A 1 153 ? -11.740 5.282 2.539 1.00 90.62 153 GLN A CA 1
ATOM 1172 C C . GLN A 1 153 ? -12.965 5.671 1.700 1.00 90.62 153 GLN A C 1
ATOM 1174 O O . GLN A 1 153 ? -13.581 4.802 1.082 1.00 90.62 153 GLN A O 1
ATOM 1179 N N . GLY A 1 154 ? -13.303 6.962 1.636 1.00 92.00 154 GLY A N 1
ATOM 1180 C CA . GLY A 1 154 ? -14.449 7.413 0.844 1.00 92.00 154 GLY A CA 1
ATOM 1181 C C . GLY A 1 154 ? -14.290 7.093 -0.646 1.00 92.00 154 GLY A C 1
ATOM 1182 O O . GLY A 1 154 ? -15.268 6.805 -1.335 1.00 92.00 154 GLY A O 1
ATOM 1183 N N . TRP A 1 155 ? -13.058 7.115 -1.161 1.00 90.94 155 TRP A N 1
ATOM 1184 C CA . TRP A 1 155 ? -12.760 6.693 -2.528 1.00 90.94 155 TRP A CA 1
ATOM 1185 C C . TRP A 1 155 ? -12.991 5.191 -2.739 1.00 90.94 155 TRP A C 1
ATOM 1187 O O . TRP A 1 155 ? -13.694 4.827 -3.683 1.00 90.94 155 TRP A O 1
ATOM 1197 N N . TYR A 1 156 ? -12.511 4.326 -1.840 1.00 87.88 156 TYR A N 1
ATOM 1198 C CA . TYR A 1 156 ? -12.791 2.886 -1.892 1.00 87.88 156 TYR A CA 1
ATOM 1199 C C . TYR A 1 156 ? -14.293 2.579 -1.852 1.00 87.88 156 TYR A C 1
ATOM 1201 O O . TYR A 1 156 ? -14.785 1.787 -2.660 1.00 87.88 156 TYR A O 1
ATOM 1209 N N . GLU A 1 157 ? -15.047 3.245 -0.979 1.00 92.00 157 GLU A N 1
ATOM 1210 C CA . GLU A 1 157 ? -16.498 3.059 -0.866 1.00 92.00 157 GLU A CA 1
ATOM 1211 C C . GLU A 1 157 ? -17.237 3.412 -2.169 1.00 92.00 157 GLU A C 1
ATOM 1213 O O . GLU A 1 157 ? -18.133 2.667 -2.589 1.00 92.00 157 GLU A O 1
ATOM 1218 N N . ARG A 1 158 ? -16.820 4.494 -2.851 1.00 94.44 158 ARG A N 1
ATOM 1219 C CA . ARG A 1 158 ? -17.340 4.887 -4.176 1.00 94.44 158 ARG A CA 1
ATOM 1220 C C . ARG A 1 158 ? -16.996 3.881 -5.272 1.00 94.44 158 ARG A C 1
ATOM 1222 O O . ARG A 1 158 ? -17.803 3.674 -6.172 1.00 94.44 158 ARG A O 1
ATOM 1229 N N . LEU A 1 159 ? -15.837 3.226 -5.187 1.00 89.88 159 LEU A N 1
ATOM 1230 C CA . LEU A 1 159 ? -15.428 2.162 -6.114 1.00 89.88 159 LEU A CA 1
ATOM 1231 C C . LEU A 1 159 ? -16.143 0.820 -5.872 1.00 89.88 159 LEU A C 1
ATOM 1233 O O . LEU A 1 159 ? -15.894 -0.146 -6.604 1.00 89.88 159 LEU A O 1
ATOM 1237 N N . GLY A 1 160 ? -17.027 0.754 -4.872 1.00 92.06 160 GLY A N 1
ATOM 1238 C CA . GLY A 1 160 ? -17.818 -0.429 -4.539 1.00 92.06 160 GLY A CA 1
ATOM 1239 C C . GLY A 1 160 ? -17.173 -1.347 -3.502 1.00 92.06 160 GLY A C 1
ATOM 1240 O O . GLY A 1 160 ? -17.717 -2.417 -3.240 1.00 92.06 160 GLY A O 1
ATOM 1241 N N . TYR A 1 161 ? -16.054 -0.947 -2.891 1.00 92.44 161 TYR A N 1
ATOM 1242 C CA . TYR A 1 161 ? -15.511 -1.670 -1.744 1.00 92.44 161 TYR A CA 1
ATOM 1243 C C . TYR A 1 161 ? -16.387 -1.455 -0.504 1.00 92.44 161 TYR A C 1
ATOM 1245 O O . TYR A 1 161 ? -17.066 -0.430 -0.351 1.00 92.44 161 TYR A O 1
ATOM 1253 N N . ARG A 1 162 ? -16.364 -2.428 0.405 1.00 93.50 162 ARG A N 1
ATOM 1254 C CA . ARG A 1 162 ? -17.048 -2.382 1.701 1.00 93.50 162 ARG A CA 1
ATOM 1255 C C . ARG A 1 162 ? -16.093 -2.815 2.801 1.00 93.50 162 ARG A C 1
ATOM 1257 O O . ARG A 1 162 ? -15.318 -3.743 2.601 1.00 93.50 162 ARG A O 1
ATOM 1264 N N . VAL A 1 163 ? -16.164 -2.167 3.963 1.00 93.56 163 VAL A N 1
ATOM 1265 C CA . VAL A 1 163 ? -15.445 -2.637 5.154 1.00 93.56 163 VAL A CA 1
ATOM 1266 C C . VAL A 1 163 ? -16.102 -3.931 5.625 1.00 93.56 163 VAL A C 1
ATOM 1268 O O . VAL A 1 163 ? -17.257 -3.911 6.045 1.00 93.56 163 VAL A O 1
ATOM 1271 N N . VAL A 1 164 ? -15.374 -5.042 5.554 1.00 92.94 164 VAL A N 1
ATOM 1272 C CA . VAL A 1 164 ? -15.848 -6.366 5.991 1.00 92.94 164 VAL A CA 1
ATOM 1273 C C . VAL A 1 164 ? -15.321 -6.748 7.368 1.00 92.94 164 VAL A C 1
ATOM 1275 O O . VAL A 1 164 ? -15.966 -7.512 8.080 1.00 92.94 164 VAL A O 1
ATOM 1278 N N . ARG A 1 165 ? -14.166 -6.202 7.772 1.00 91.25 165 ARG A N 1
ATOM 1279 C CA . ARG A 1 165 ? -13.604 -6.384 9.116 1.00 91.25 165 ARG A CA 1
ATOM 1280 C C . ARG A 1 165 ? -12.889 -5.127 9.591 1.00 91.25 165 ARG A C 1
ATOM 1282 O O . ARG A 1 165 ? -12.341 -4.367 8.792 1.00 91.25 165 ARG A O 1
ATOM 1289 N N . ARG A 1 166 ? -12.843 -4.967 10.909 1.00 94.25 166 ARG A N 1
ATOM 1290 C CA . ARG A 1 166 ? -11.933 -4.065 11.620 1.00 94.25 166 ARG A CA 1
ATOM 1291 C C . ARG A 1 166 ? -11.215 -4.892 12.665 1.00 94.25 166 ARG A C 1
ATOM 1293 O O . ARG A 1 166 ? -11.871 -5.651 13.378 1.00 94.25 166 ARG A O 1
ATOM 1300 N N . VAL A 1 167 ? -9.899 -4.793 12.707 1.00 90.81 167 VAL A N 1
ATOM 1301 C CA . VAL A 1 167 ? -9.066 -5.616 13.586 1.00 90.81 167 VAL A CA 1
ATOM 1302 C C . VAL A 1 167 ? -8.014 -4.762 14.265 1.00 90.81 167 VAL A C 1
ATOM 1304 O O . VAL A 1 167 ? -7.583 -3.748 13.716 1.00 90.81 167 VAL A O 1
ATOM 1307 N N . ASP A 1 168 ? -7.618 -5.169 15.468 1.00 89.94 168 ASP A N 1
ATOM 1308 C CA . ASP A 1 168 ? -6.476 -4.575 16.152 1.00 89.94 168 ASP A CA 1
ATOM 1309 C C . ASP A 1 168 ? -5.209 -4.813 15.321 1.00 89.94 168 ASP A C 1
ATOM 1311 O O . ASP A 1 168 ? -4.924 -5.948 14.923 1.00 89.94 168 ASP A O 1
ATOM 1315 N N . PHE A 1 169 ? -4.463 -3.745 15.024 1.00 86.88 169 PHE A N 1
ATOM 1316 C CA . PHE A 1 169 ? -3.275 -3.869 14.181 1.00 86.88 169 PHE A CA 1
ATOM 1317 C C . PHE A 1 169 ? -2.183 -4.708 14.850 1.00 86.88 169 PHE A C 1
ATOM 1319 O O . PHE A 1 169 ? -1.504 -5.477 14.172 1.00 86.88 169 PHE A O 1
ATOM 1326 N N . GLY A 1 170 ? -2.024 -4.589 16.171 1.00 83.75 170 GLY A N 1
ATOM 1327 C CA . GLY A 1 170 ? -1.002 -5.324 16.909 1.00 83.75 170 GLY A CA 1
ATOM 1328 C C . GLY A 1 170 ? -1.260 -6.829 16.947 1.00 83.75 170 GLY A C 1
ATOM 1329 O O . GLY A 1 170 ? -0.310 -7.608 16.925 1.00 83.75 170 GLY A O 1
ATOM 1330 N N . GLY A 1 171 ? -2.528 -7.241 16.935 1.00 83.81 171 GLY A N 1
ATOM 1331 C CA . GLY A 1 171 ? -2.923 -8.643 16.817 1.00 83.81 171 GLY A CA 1
ATOM 1332 C C . GLY A 1 171 ? -2.576 -9.271 15.463 1.00 83.81 171 GLY A C 1
ATOM 1333 O O . GLY A 1 171 ? -2.095 -10.401 15.427 1.00 83.81 171 GLY A O 1
ATOM 1334 N N . GLU A 1 172 ? -2.791 -8.552 14.357 1.00 80.75 172 GLU A N 1
ATOM 1335 C CA . GLU A 1 172 ? -2.520 -9.061 12.996 1.00 80.75 172 GLU A CA 1
ATOM 1336 C C . GLU A 1 172 ? -1.042 -8.924 12.592 1.00 80.75 172 GLU A C 1
ATOM 1338 O O . GLU A 1 172 ? -0.492 -9.787 11.907 1.00 80.75 172 GLU A O 1
ATOM 1343 N N . TYR A 1 173 ? -0.375 -7.854 13.033 1.00 82.12 173 TYR A N 1
ATOM 1344 C CA . TYR A 1 173 ? 1.021 -7.551 12.713 1.00 82.12 173 TYR A CA 1
ATOM 1345 C C . TYR A 1 173 ? 1.862 -7.372 13.991 1.00 82.12 173 TYR A C 1
ATOM 1347 O O . TYR A 1 173 ? 2.398 -6.285 14.237 1.00 82.12 173 TYR A O 1
ATOM 1355 N N . PRO A 1 174 ? 2.053 -8.432 14.802 1.00 84.19 174 PRO A N 1
ATOM 1356 C CA . PRO A 1 174 ? 2.717 -8.327 16.105 1.00 84.19 174 PRO A CA 1
ATOM 1357 C C . PRO A 1 174 ? 4.165 -7.834 16.006 1.00 84.19 174 PRO A C 1
ATOM 1359 O O . PRO A 1 174 ? 4.625 -7.095 16.873 1.00 84.19 174 PRO A O 1
ATOM 1362 N N . GLY A 1 175 ? 4.870 -8.170 14.919 1.00 84.25 175 GLY A N 1
ATOM 1363 C CA . GLY A 1 175 ? 6.229 -7.680 14.662 1.00 84.25 175 GLY A CA 1
ATOM 1364 C C . GLY A 1 175 ? 6.315 -6.177 14.370 1.00 84.25 175 GLY A C 1
ATOM 1365 O O . GLY A 1 175 ? 7.386 -5.601 14.511 1.00 84.25 175 GLY A O 1
ATOM 1366 N N . LEU A 1 176 ? 5.202 -5.536 13.992 1.00 83.56 176 LEU A N 1
ATOM 1367 C CA . LEU A 1 176 ? 5.135 -4.096 13.718 1.00 83.56 176 LEU A CA 1
ATOM 1368 C C . LEU A 1 176 ? 4.487 -3.299 14.854 1.00 83.56 176 LEU A C 1
ATOM 1370 O O . LEU A 1 176 ? 4.650 -2.082 14.915 1.00 83.56 176 LEU A O 1
ATOM 1374 N N . ALA A 1 177 ? 3.784 -3.972 15.768 1.00 83.94 177 ALA A N 1
ATOM 1375 C CA . ALA A 1 177 ? 3.048 -3.343 16.861 1.00 83.94 177 ALA A CA 1
ATOM 1376 C C . ALA A 1 177 ? 3.932 -2.435 17.730 1.00 83.94 177 ALA A C 1
ATOM 1378 O O . ALA A 1 177 ? 3.511 -1.349 18.114 1.00 83.94 177 ALA A O 1
ATOM 1379 N N . GLY A 1 178 ? 5.177 -2.852 17.993 1.00 85.75 178 GLY A N 1
ATOM 1380 C CA . GLY A 1 178 ? 6.129 -2.101 18.818 1.00 85.75 178 GLY A CA 1
ATOM 1381 C C . GLY A 1 178 ? 6.624 -0.788 18.202 1.00 85.75 178 GLY A C 1
ATOM 1382 O O . GLY A 1 178 ? 7.245 0.006 18.902 1.00 85.75 178 GLY A O 1
ATOM 1383 N N . HIS A 1 179 ? 6.355 -0.547 16.916 1.00 88.56 179 HIS A N 1
ATOM 1384 C CA . HIS A 1 179 ? 6.727 0.692 16.229 1.00 88.56 179 HIS A CA 1
ATOM 1385 C C . HIS A 1 179 ? 5.602 1.732 16.203 1.00 88.56 179 HIS A C 1
ATOM 1387 O O . HIS A 1 179 ? 5.848 2.879 15.821 1.00 88.56 179 HIS A O 1
ATOM 1393 N N . LEU A 1 180 ? 4.382 1.349 16.593 1.00 89.81 180 LEU A N 1
ATOM 1394 C CA . LEU A 1 180 ? 3.266 2.278 16.692 1.00 89.81 180 LEU A CA 1
ATOM 1395 C C . LEU A 1 180 ? 3.427 3.193 17.908 1.00 89.81 180 LEU A C 1
ATOM 1397 O O . LEU A 1 180 ? 3.722 2.739 19.011 1.00 89.81 180 LEU A O 1
ATOM 1401 N N . ILE A 1 181 ? 3.155 4.480 17.708 1.00 92.44 181 ILE A N 1
ATOM 1402 C CA . ILE A 1 181 ? 3.085 5.481 18.788 1.00 92.44 181 ILE A CA 1
ATOM 1403 C C . ILE A 1 181 ? 1.642 5.861 19.143 1.00 92.44 181 ILE A C 1
ATOM 1405 O O . ILE A 1 181 ? 1.411 6.711 19.996 1.00 92.44 181 ILE A O 1
ATOM 1409 N N . THR A 1 182 ? 0.672 5.220 18.491 1.00 88.44 182 THR A N 1
ATOM 1410 C CA . THR A 1 182 ? -0.768 5.425 18.666 1.00 88.44 182 THR A CA 1
ATOM 1411 C C . THR A 1 182 ? -1.483 4.082 18.661 1.00 88.44 182 THR A C 1
ATOM 1413 O O . THR A 1 182 ? -1.000 3.101 18.086 1.00 88.44 182 THR A O 1
ATOM 1416 N N . LYS A 1 183 ? -2.672 4.030 19.258 1.00 90.06 183 LYS A N 1
ATOM 1417 C CA . LYS A 1 183 ? -3.572 2.894 19.040 1.00 90.06 183 LYS A CA 1
ATOM 1418 C C . LYS A 1 183 ? -4.086 2.929 17.603 1.00 90.06 183 LYS A C 1
ATOM 1420 O O . LYS A 1 183 ? -4.587 3.955 17.140 1.00 90.06 183 LYS A O 1
ATOM 1425 N N . ALA A 1 184 ? -4.000 1.799 16.910 1.00 90.69 184 ALA A N 1
ATOM 1426 C CA . ALA A 1 184 ? -4.375 1.709 15.508 1.00 90.69 184 ALA A CA 1
ATOM 1427 C C . ALA A 1 184 ? -5.231 0.471 15.223 1.00 90.69 184 ALA A C 1
ATOM 1429 O O . ALA A 1 184 ? -4.999 -0.610 15.765 1.00 90.69 184 ALA A O 1
ATOM 1430 N N . GLU A 1 185 ? -6.203 0.636 14.331 1.00 92.56 185 GLU A N 1
ATOM 1431 C CA . GLU A 1 185 ? -6.980 -0.463 13.764 1.00 92.56 185 GLU A CA 1
ATOM 1432 C C . GLU A 1 185 ? -6.646 -0.628 12.280 1.00 92.56 185 GLU A C 1
ATOM 1434 O O . GLU A 1 185 ? -6.306 0.326 11.572 1.00 92.56 185 GLU A O 1
ATOM 1439 N N . LEU A 1 186 ? -6.796 -1.851 11.788 1.00 90.12 186 LEU A N 1
ATOM 1440 C CA . LEU A 1 186 ? -6.741 -2.166 10.374 1.00 90.12 186 LEU A CA 1
ATOM 1441 C C . LEU A 1 186 ? -8.163 -2.375 9.855 1.00 90.12 186 LEU A C 1
ATOM 1443 O O . LEU A 1 186 ? -8.896 -3.256 10.314 1.00 90.12 186 LEU A O 1
ATOM 1447 N N . ARG A 1 187 ? -8.562 -1.565 8.878 1.00 92.00 187 ARG A N 1
ATOM 1448 C CA . ARG A 1 187 ? -9.839 -1.711 8.175 1.00 92.00 187 ARG A CA 1
ATOM 1449 C C . ARG A 1 187 ? -9.627 -2.586 6.948 1.00 92.00 187 ARG A C 1
ATOM 1451 O O . ARG A 1 187 ? -8.845 -2.236 6.067 1.00 92.00 187 ARG A O 1
ATOM 1458 N N . ILE A 1 188 ? -10.334 -3.708 6.889 1.00 89.12 188 ILE A N 1
ATOM 1459 C CA . ILE A 1 188 ? -10.296 -4.642 5.764 1.00 89.12 188 ILE A CA 1
ATOM 1460 C C . ILE A 1 188 ? -11.452 -4.311 4.827 1.00 89.12 188 ILE A C 1
ATOM 1462 O O . ILE A 1 188 ? -12.618 -4.482 5.188 1.00 89.12 188 ILE A O 1
ATOM 1466 N N . PHE A 1 189 ? -11.119 -3.835 3.634 1.00 87.94 189 PHE A N 1
ATOM 1467 C CA . PHE A 1 189 ? -12.051 -3.547 2.553 1.00 87.94 189 PHE A CA 1
ATOM 1468 C C . PHE A 1 189 ? -12.089 -4.711 1.575 1.00 87.94 189 PHE A C 1
ATOM 1470 O O . PHE A 1 189 ? -11.038 -5.195 1.168 1.00 87.94 189 PHE A O 1
ATOM 1477 N N . GLU A 1 190 ? -13.277 -5.112 1.136 1.00 88.94 190 GLU A N 1
ATOM 1478 C CA . GLU A 1 190 ? -13.446 -6.083 0.057 1.00 88.94 190 GLU A CA 1
ATOM 1479 C C . GLU A 1 190 ? -14.385 -5.563 -1.024 1.00 88.94 190 GLU A C 1
ATOM 1481 O O . GLU A 1 190 ? -15.366 -4.867 -0.747 1.00 88.94 190 GLU A O 1
ATOM 1486 N N . LYS A 1 191 ? -14.078 -5.929 -2.267 1.00 87.75 191 LYS A N 1
ATOM 1487 C CA . LYS A 1 191 ? -14.946 -5.757 -3.428 1.00 87.75 191 LYS A CA 1
ATOM 1488 C C . LYS A 1 191 ? -15.090 -7.096 -4.127 1.00 87.75 191 LYS A C 1
ATOM 1490 O O . LYS A 1 191 ? -14.088 -7.707 -4.488 1.00 87.75 191 LYS A O 1
ATOM 1495 N N . VAL A 1 192 ? -16.330 -7.524 -4.338 1.00 85.94 192 VAL A N 1
ATOM 1496 C CA . VAL A 1 192 ? -16.634 -8.681 -5.183 1.00 85.94 192 VAL A CA 1
ATOM 1497 C C . VAL A 1 192 ? -16.507 -8.256 -6.646 1.00 85.94 192 VAL A C 1
ATOM 1499 O O . VAL A 1 192 ? -17.039 -7.214 -7.036 1.00 85.94 192 VAL A O 1
ATOM 1502 N N . LEU A 1 193 ? -15.768 -9.034 -7.429 1.00 78.00 193 LEU A N 1
ATOM 1503 C CA . LEU A 1 193 ? -15.684 -8.903 -8.878 1.00 78.00 193 LEU A CA 1
ATOM 1504 C C . LEU A 1 193 ? -16.805 -9.762 -9.481 1.00 78.00 193 LEU A C 1
ATOM 1506 O O . LEU A 1 193 ? -17.013 -10.892 -9.039 1.00 78.00 193 LEU A O 1
ATOM 1510 N N . GLY A 1 194 ? -17.595 -9.157 -10.371 1.00 65.12 194 GLY A N 1
ATOM 1511 C CA . GLY A 1 194 ? -18.765 -9.774 -11.003 1.00 65.12 194 GLY A CA 1
ATOM 1512 C C . GLY A 1 194 ? -18.447 -10.444 -12.326 1.00 65.12 194 GLY A C 1
ATOM 1513 O O . GLY A 1 194 ? -17.358 -10.166 -12.873 1.00 65.12 194 GLY A O 1
#

Foldseek 3Di:
DDDDDDDDDDDDDPPPPPDPPPPDPPPFPPFDKDKDQDALCCLVVPVVLVLQQCLQQVVCCQQCPQFFDPPDGPDDSVVSSVLSNVSQKMFIWTQGQDPVRDTDTDGNDMDGHDADPPPPFDDPPVDDTPPFKDKDKQKDFPVDGGPNSVVVVVVCVVVVKDFPDKAFPCVVCVVCPVRTPGGMIITMIMHTDD

Nearest PDB structures (foldseek):
  8osp-assembly2_C  TM=5.401E-01  e=1.716E-02  Lactobacillus
  3fnc-assembly1_B  TM=4.930E-01  e=2.338E-02  Listeria innocua Clip11262
  7kpf-assembly1_F  TM=5.679E-01  e=2.015E+00  Homo sapiens
  4fd5-assembly1_A  TM=3.404E-01  e=2.780E-01  Aedes aegypti

Organism: NCBI:txid438768

Radius of gyration: 27.58 Å; Cα contacts (8 Å, |Δi|>4): 257; chains: 1; bounding box: 42×100×55 Å

Sequence (194 aa):
MEQPALLTREPGSTTTTTNPNNDPPTTRPADTIKITIPDPSAANDAALVKHIVDLVNTVYTAAEAGLFGEGYRRTHEDEIRRFLGDGELVLALASLGSFDGTIEDEVVGCIRLRFSKEDGVGVGEFGMGDVRRVRCELLVSVEFEHEVKRWLQGWYERLGYRVVRRVDFGGEYPGLAGHLITKAELRIFEKVLG

pLDDT: mean 76.19, std 21.91, range [29.38, 97.31]

Mean predicted aligned error: 12.88 Å

Secondary structure (DSSP, 8-state):
----------------------S----PPP-EEEEEPPPGGGGG-HHHHHHHHHHHHHHHHHHTTTTB-TT--S--HHHHHHHHHTT-EEEEEEEEEPTTS-EEEEEEEEEE-----TTS----SSS-----EEEEEEEEESSS--HHHHHHHHHHHHTT-EEEEEEEHHHH-HHHHTTBSS-EEEEEEEEE--